Protein 5V5W (pdb70)

Structure (mmCIF, N/CA/C/O backbone):
data_5V5W
#
_entry.id   5V5W
#
_cell.length_a   139.068
_cell.length_b   139.068
_cell.length_c   139.068
_cell.angle_alpha   90.00
_cell.angle_beta   90.00
_cell.angle_gamma   90.00
#
_symmetry.space_group_name_H-M   'I 2 3'
#
loop_
_entity.id
_entity.type
_entity.pdbx_description
1 polymer 'MAM domain-containing glycosylphosphatidylinositol anchor protein 1'
2 non-polymer 'SULFATE ION'
3 water water
#
loop_
_atom_site.group_PDB
_atom_site.id
_atom_site.type_symbol
_atom_site.label_atom_id
_atom_site.label_alt_id
_atom_site.label_comp_id
_atom_site.label_asym_id
_atom_site.label_entity_id
_atom_site.label_seq_id
_atom_site.pdbx_PDB_ins_code
_atom_site.Cartn_x
_atom_site.Cartn_y
_atom_site.Cartn_z
_atom_site.occupancy
_atom_site.B_iso_or_equiv
_atom_site.auth_seq_id
_atom_site.auth_comp_id
_atom_site.auth_asym_id
_atom_site.auth_atom_id
_atom_site.pdbx_PDB_model_num
ATOM 1 N N . TYR A 1 3 ? 33.018 8.910 54.866 1.00 98.58 22 TYR A N 1
ATOM 2 C CA . TYR A 1 3 ? 33.687 8.352 53.697 1.00 93.32 22 TYR A CA 1
ATOM 3 C C . TYR A 1 3 ? 34.930 7.580 54.137 1.00 94.95 22 TYR A C 1
ATOM 4 O O . TYR A 1 3 ? 35.491 7.867 55.196 1.00 102.38 22 TYR A O 1
ATOM 21 N N . ALA A 1 4 ? 35.361 6.601 53.327 1.00 85.12 23 ALA A N 1
ATOM 22 C CA . ALA A 1 4 ? 36.527 5.792 53.670 1.00 76.31 23 ALA A CA 1
ATOM 23 C C . ALA A 1 4 ? 37.123 5.179 52.412 1.00 72.74 23 ALA A C 1
ATOM 24 O O . ALA A 1 4 ? 36.365 4.799 51.508 1.00 66.02 23 ALA A O 1
ATOM 31 N N . PRO A 1 5 ? 38.445 5.049 52.317 1.00 81.39 24 PRO A N 1
ATOM 32 C CA . PRO A 1 5 ? 39.050 4.544 51.079 1.00 79.12 24 PRO A CA 1
ATOM 33 C C . PRO A 1 5 ? 38.781 3.062 50.872 1.00 67.38 24 PRO A C 1
ATOM 34 O O . PRO A 1 5 ? 38.531 2.301 51.810 1.00 66.49 24 PRO A O 1
ATOM 45 N N . ALA A 1 6 ? 38.865 2.657 49.609 1.00 54.54 25 ALA A N 1
ATOM 46 C CA . ALA A 1 6 ? 38.495 1.304 49.227 1.00 51.34 25 ALA A CA 1
ATOM 47 C C . ALA A 1 6 ? 39.556 0.298 49.658 1.00 48.75 25 ALA A C 1
ATOM 48 O O . ALA A 1 6 ? 40.759 0.561 49.566 1.00 48.82 25 ALA A O 1
ATOM 55 N N . GLN A 1 7 ? 39.095 -0.857 50.141 1.00 52.30 26 GLN A N 1
ATOM 56 C CA . GLN A 1 7 ? 39.943 -2.007 50.423 1.00 55.44 26 GLN A CA 1
ATOM 57 C C . GLN A 1 7 ? 39.471 -3.195 49.593 1.00 53.00 26 GLN A C 1
ATOM 58 O O . GLN A 1 7 ? 38.286 -3.306 49.263 1.00 50.66 26 GLN A O 1
ATOM 72 N N . ALA A 1 8 ? 40.404 -4.096 49.275 1.00 48.94 27 ALA A N 1
ATOM 73 C CA . ALA A 1 8 ? 40.124 -5.248 48.432 1.00 50.43 27 ALA A CA 1
ATOM 74 C C . ALA A 1 8 ? 40.703 -6.506 49.060 1.00 39.32 27 ALA A C 1
ATOM 75 O O . ALA A 1 8 ? 41.759 -6.473 49.697 1.00 35.57 27 ALA A O 1
ATOM 82 N N . GLN A 1 9 ? 40.003 -7.621 48.865 1.00 43.54 28 GLN A N 1
ATOM 83 C CA . GLN A 1 9 ? 40.425 -8.908 49.411 1.00 47.96 28 GLN A CA 1
ATOM 84 C C . GLN A 1 9 ? 39.942 -10.008 48.479 1.00 47.64 28 GLN A C 1
ATOM 85 O O . GLN A 1 9 ? 38.734 -10.144 48.262 1.00 50.39 28 GLN A O 1
ATOM 99 N N . ILE A 1 10 ? 40.875 -10.790 47.938 1.00 39.59 29 ILE A N 1
ATOM 100 C CA . ILE A 1 10 ? 40.541 -11.872 47.016 1.00 36.38 29 ILE A CA 1
ATOM 101 C C . ILE A 1 10 ? 40.307 -13.148 47.810 1.00 37.12 29 ILE A C 1
ATOM 102 O O . ILE A 1 10 ? 41.147 -13.547 48.627 1.00 39.66 29 ILE A O 1
ATOM 118 N N . VAL A 1 11 ? 39.183 -13.811 47.546 1.00 34.55 30 VAL A N 1
ATOM 119 C CA . VAL A 1 11 ? 38.817 -15.036 48.246 1.00 32.81 30 VAL A CA 1
ATOM 120 C C . VAL A 1 11 ? 38.421 -16.093 47.226 1.00 34.54 30 VAL A C 1
ATOM 121 O O . VAL A 1 11 ? 37.543 -15.864 46.389 1.00 35.56 30 VAL A O 1
ATOM 134 N N . HIS A 1 12 ? 39.052 -17.255 47.316 1.00 36.34 31 HIS A N 1
ATOM 135 C CA . HIS A 1 12 ? 38.797 -18.322 46.365 1.00 36.14 31 HIS A CA 1
ATOM 136 C C . HIS A 1 12 ? 37.367 -18.837 46.476 1.00 40.16 31 HIS A C 1
ATOM 137 O O . HIS A 1 12 ? 36.746 -18.822 47.546 1.00 43.36 31 HIS A O 1
ATOM 151 N N . ALA A 1 13 ? 36.855 -19.306 45.345 1.00 36.48 32 ALA A N 1
ATOM 152 C CA . ALA A 1 13 ? 35.620 -20.073 45.299 1.00 39.00 32 ALA A CA 1
ATOM 153 C C . ALA A 1 13 ? 35.791 -21.124 44.207 1.00 37.00 32 ALA A C 1
ATOM 154 O O . ALA A 1 13 ? 36.911 -21.464 43.807 1.00 37.40 32 ALA A O 1
ATOM 161 N N . GLY A 1 14 ? 34.680 -21.654 43.711 1.00 33.81 33 GLY A N 1
ATOM 162 C CA . GLY A 1 14 ? 34.760 -22.528 42.557 1.00 34.91 33 GLY A CA 1
ATOM 163 C C . GLY A 1 14 ? 35.474 -23.837 42.849 1.00 36.14 33 GLY A C 1
ATOM 164 O O . GLY A 1 14 ? 35.427 -24.377 43.959 1.00 39.66 33 GLY A O 1
ATOM 168 N N . GLN A 1 15 ? 36.170 -24.345 41.831 1.00 35.55 34 GLN A N 1
ATOM 169 C CA . GLN A 1 15 ? 36.600 -25.737 41.804 1.00 34.41 34 GLN A CA 1
ATOM 170 C C . GLN A 1 15 ? 38.120 -25.900 41.859 1.00 32.02 34 GLN A C 1
ATOM 171 O O . GLN A 1 15 ? 38.667 -26.859 41.304 1.00 28.59 34 GLN A O 1
ATOM 185 N N . ALA A 1 16 ? 38.812 -24.998 42.548 1.00 33.43 35 ALA A N 1
ATOM 186 C CA . ALA A 1 16 ? 40.250 -25.145 42.745 1.00 34.24 35 ALA A CA 1
ATOM 187 C C . ALA A 1 16 ? 40.573 -26.365 43.607 1.00 30.60 35 ALA A C 1
ATOM 188 O O . ALA A 1 16 ? 39.816 -26.730 44.508 1.00 26.29 35 ALA A O 1
ATOM 195 N N . CYS A 1 17 ? 41.719 -26.997 43.313 1.00 35.06 36 CYS A N 1
ATOM 196 C CA . CYS A 1 17 ? 42.216 -28.151 44.064 1.00 38.87 36 CYS A CA 1
ATOM 197 C C . CYS A 1 17 ? 43.112 -27.751 45.225 1.00 35.52 36 CYS A C 1
ATOM 198 O O . CYS A 1 17 ? 43.154 -28.459 46.239 1.00 31.72 36 CYS A O 1
ATOM 205 N N . VAL A 1 18 ? 43.859 -26.657 45.076 1.00 33.06 37 VAL A N 1
ATOM 206 C CA . VAL A 1 18 ? 44.835 -26.210 46.064 1.00 32.19 37 VAL A CA 1
ATOM 207 C C . VAL A 1 18 ? 44.843 -24.688 46.078 1.00 27.83 37 VAL A C 1
ATOM 208 O O . VAL A 1 18 ? 44.836 -24.049 45.023 1.00 29.48 37 VAL A O 1
ATOM 221 N N . VAL A 1 19 ? 44.858 -24.110 47.272 1.00 25.88 38 VAL A N 1
ATOM 222 C CA . VAL A 1 19 ? 45.026 -22.673 47.456 1.00 25.98 38 VAL A CA 1
ATOM 223 C C . VAL A 1 19 ? 46.212 -22.462 48.387 1.00 26.83 38 VAL A C 1
ATOM 224 O O . VAL A 1 19 ? 46.408 -23.225 49.337 1.00 25.24 38 VAL A O 1
ATOM 237 N N . LYS A 1 20 ? 47.011 -21.439 48.105 1.00 32.61 39 LYS A N 1
ATOM 238 C CA . LYS A 1 20 ? 48.153 -21.078 48.934 1.00 36.16 39 LYS A CA 1
ATOM 239 C C . LYS A 1 20 ? 47.958 -19.651 49.411 1.00 31.17 39 LYS A C 1
ATOM 240 O O . LYS A 1 20 ? 47.681 -18.763 48.602 1.00 34.30 39 LYS A O 1
ATOM 259 N N . GLU A 1 21 ? 48.094 -19.430 50.715 1.00 28.72 40 GLU A N 1
ATOM 260 C CA . GLU A 1 21 ? 47.849 -18.114 51.284 1.00 31.59 40 GLU A CA 1
ATOM 261 C C . GLU A 1 21 ? 48.895 -17.822 52.353 1.00 35.36 40 GLU A C 1
ATOM 262 O O . GLU A 1 21 ? 49.633 -18.709 52.791 1.00 34.88 40 GLU A O 1
ATOM 274 N N . ASP A 1 22 ? 48.965 -16.555 52.762 1.00 40.12 41 ASP A N 1
ATOM 275 C CA . ASP A 1 22 ? 49.797 -16.160 53.894 1.00 47.78 41 ASP A CA 1
ATOM 276 C C . ASP A 1 22 ? 49.028 -15.138 54.727 1.00 54.31 41 ASP A C 1
ATOM 277 O O . ASP A 1 22 ? 47.819 -14.943 54.557 1.00 51.09 41 ASP A O 1
ATOM 286 N N . ASN A 1 23 ? 49.746 -14.485 55.644 1.00 64.06 42 ASN A N 1
ATOM 287 C CA . ASN A 1 23 ? 49.112 -13.555 56.569 1.00 66.08 42 ASN A CA 1
ATOM 288 C C . ASN A 1 23 ? 48.410 -12.420 55.837 1.00 60.92 42 ASN A C 1
ATOM 289 O O . ASN A 1 23 ? 47.396 -11.903 56.318 1.00 58.28 42 ASN A O 1
ATOM 300 N N . ILE A 1 24 ? 48.923 -12.029 54.676 1.00 56.82 43 ILE A N 1
ATOM 301 C CA . ILE A 1 24 ? 48.437 -10.837 53.988 1.00 59.63 43 ILE A CA 1
ATOM 302 C C . ILE A 1 24 ? 47.250 -11.154 53.092 1.00 62.16 43 ILE A C 1
ATOM 303 O O . ILE A 1 24 ? 46.256 -10.423 53.086 1.00 66.06 43 ILE A O 1
ATOM 319 N N . SER A 1 25 ? 47.320 -12.228 52.314 1.00 59.45 44 SER A N 1
ATOM 320 C CA . SER A 1 25 ? 46.278 -12.501 51.330 1.00 57.22 44 SER A CA 1
ATOM 321 C C . SER A 1 25 ? 46.498 -13.886 50.731 1.00 50.17 44 SER A C 1
ATOM 322 O O . SER A 1 25 ? 47.486 -14.568 51.022 1.00 48.06 44 SER A O 1
ATOM 330 N N . GLU A 1 26 ? 45.552 -14.293 49.888 1.00 45.75 45 GLU A N 1
ATOM 331 C CA . GLU A 1 26 ? 45.678 -15.522 49.120 1.00 42.25 45 GLU A CA 1
ATOM 332 C C . GLU A 1 26 ? 46.585 -15.279 47.923 1.00 44.59 45 GLU A C 1
ATOM 333 O O . GLU A 1 26 ? 46.495 -14.241 47.260 1.00 45.99 45 GLU A O 1
ATOM 345 N N . ARG A 1 27 ? 47.470 -16.239 47.656 1.00 48.29 46 ARG A N 1
ATOM 346 C CA . ARG A 1 27 ? 48.555 -16.073 46.693 1.00 49.49 46 ARG A CA 1
ATOM 347 C C . ARG A 1 27 ? 48.413 -16.920 45.439 1.00 40.52 46 ARG A C 1
ATOM 348 O O . ARG A 1 27 ? 48.728 -16.441 44.350 1.00 36.78 46 ARG A O 1
ATOM 369 N N . VAL A 1 28 ? 47.961 -18.168 45.552 1.00 36.85 47 VAL A N 1
ATOM 370 C CA . VAL A 1 28 ? 47.889 -19.078 44.412 1.00 32.16 47 VAL A CA 1
ATOM 371 C C . VAL A 1 28 ? 46.553 -19.808 44.420 1.00 29.58 47 VAL A C 1
ATOM 372 O O . VAL A 1 28 ? 46.099 -20.295 45.462 1.00 28.18 47 VAL A O 1
ATOM 385 N N . TYR A 1 29 ? 45.941 -19.901 43.240 1.00 26.14 48 TYR A N 1
ATOM 386 C CA . TYR A 1 29 ? 44.679 -20.601 43.014 1.00 24.19 48 TYR A CA 1
ATOM 387 C C . TYR A 1 29 ? 44.964 -21.673 41.968 1.00 22.55 48 TYR A C 1
ATOM 388 O O . TYR A 1 29 ? 45.177 -21.356 40.793 1.00 20.40 48 TYR A O 1
ATOM 406 N N . THR A 1 30 ? 44.993 -22.932 42.393 1.00 26.27 49 THR A N 1
ATOM 407 C CA . THR A 1 30 ? 45.358 -24.045 41.529 1.00 27.98 49 THR A CA 1
ATOM 408 C C . THR A 1 30 ? 44.102 -24.817 41.156 1.00 26.63 49 THR A C 1
ATOM 409 O O . THR A 1 30 ? 43.301 -25.160 42.030 1.00 25.80 49 THR A O 1
ATOM 420 N N . ILE A 1 31 ? 43.934 -25.088 39.863 1.00 24.49 50 ILE A N 1
ATOM 421 C CA . ILE A 1 31 ? 42.694 -25.654 39.346 1.00 27.10 50 ILE A CA 1
ATOM 422 C C . ILE A 1 31 ? 43.003 -26.458 38.090 1.00 25.72 50 ILE A C 1
ATOM 423 O O . ILE A 1 31 ? 43.902 -26.120 37.317 1.00 24.38 50 ILE A O 1
ATOM 439 N N . ARG A 1 32 ? 42.232 -27.520 37.884 1.00 24.54 51 ARG A N 1
ATOM 440 C CA . ARG A 1 32 ? 42.455 -28.423 36.766 1.00 24.75 51 ARG A CA 1
ATOM 441 C C . ARG A 1 32 ? 41.908 -27.823 35.484 1.00 23.62 51 ARG A C 1
ATOM 442 O O . ARG A 1 32 ? 40.770 -27.346 35.451 1.00 23.98 51 ARG A O 1
ATOM 463 N N . GLU A 1 33 ? 42.708 -27.857 34.426 1.00 24.23 52 GLU A N 1
ATOM 464 C CA . GLU A 1 33 ? 42.210 -27.446 33.121 1.00 28.52 52 GLU A CA 1
ATOM 465 C C . GLU A 1 33 ? 40.815 -28.012 32.881 1.00 30.78 52 GLU A C 1
ATOM 466 O O . GLU A 1 33 ? 40.561 -29.194 33.120 1.00 30.75 52 GLU A O 1
ATOM 478 N N . GLY A 1 34 ? 39.902 -27.152 32.440 1.00 27.28 53 GLY A N 1
ATOM 479 C CA . GLY A 1 34 ? 38.539 -27.552 32.182 1.00 28.75 53 GLY A CA 1
ATOM 480 C C . GLY A 1 34 ? 37.571 -27.369 33.335 1.00 28.33 53 GLY A C 1
ATOM 481 O O . GLY A 1 34 ? 36.360 -27.392 33.107 1.00 29.93 53 GLY A O 1
ATOM 485 N N . ASP A 1 35 ? 38.054 -27.204 34.564 1.00 27.48 54 ASP A N 1
ATOM 486 C CA . ASP A 1 35 ? 37.163 -26.937 35.688 1.00 32.05 54 ASP A CA 1
ATOM 487 C C . ASP A 1 35 ? 36.763 -25.461 35.663 1.00 29.69 54 ASP A C 1
ATOM 488 O O . ASP A 1 35 ? 37.081 -24.720 34.729 1.00 30.75 54 ASP A O 1
ATOM 497 N N . THR A 1 36 ? 36.045 -25.017 36.689 1.00 26.74 55 THR A N 1
ATOM 498 C CA . THR A 1 36 ? 35.422 -23.698 36.699 1.00 27.31 55 THR A CA 1
ATOM 499 C C . THR A 1 36 ? 36.068 -22.828 37.765 1.00 31.02 55 THR A C 1
ATOM 500 O O . THR A 1 36 ? 35.928 -23.088 38.963 1.00 30.37 55 THR A O 1
ATOM 511 N N . LEU A 1 37 ? 36.753 -21.782 37.326 1.00 37.58 56 LEU A N 1
ATOM 512 C CA . LEU A 1 37 ? 37.393 -20.854 38.242 1.00 33.23 56 LEU A CA 1
ATOM 513 C C . LEU A 1 37 ? 36.379 -19.845 38.759 1.00 33.94 56 LEU A C 1
ATOM 514 O O . LEU A 1 37 ? 35.521 -19.365 38.012 1.00 33.21 56 LEU A O 1
ATOM 530 N N . MET A 1 38 ? 36.478 -19.530 40.047 1.00 38.40 57 MET A N 1
ATOM 531 C CA . MET A 1 38 ? 35.677 -18.473 40.647 1.00 41.85 57 MET A CA 1
ATOM 532 C C . MET A 1 38 ? 36.523 -17.768 41.691 1.00 39.08 57 MET A C 1
ATOM 533 O O . MET A 1 38 ? 37.050 -18.414 42.600 1.00 40.89 57 MET A O 1
ATOM 547 N N . LEU A 1 39 ? 36.653 -16.450 41.548 1.00 32.19 58 LEU A N 1
ATOM 548 C CA . LEU A 1 39 ? 37.404 -15.612 42.476 1.00 28.91 58 LEU A CA 1
ATOM 549 C C . LEU A 1 39 ? 36.506 -14.480 42.951 1.00 34.40 58 LEU A C 1
ATOM 550 O O . LEU A 1 39 ? 35.973 -13.721 42.133 1.00 33.94 58 LEU A O 1
ATOM 566 N N . GLN A 1 40 ? 36.341 -14.366 44.262 1.00 39.83 59 GLN A N 1
ATOM 567 C CA . GLN A 1 40 ? 35.600 -13.258 44.838 1.00 44.34 59 GLN A CA 1
ATOM 568 C C . GLN A 1 40 ? 36.555 -12.118 45.148 1.00 38.41 59 GLN A C 1
ATOM 569 O O . GLN A 1 40 ? 37.725 -12.336 45.462 1.00 39.60 59 GLN A O 1
ATOM 583 N N . CYS A 1 41 ? 36.051 -10.895 45.032 1.00 33.43 60 CYS A N 1
ATOM 584 C CA . CYS A 1 41 ? 36.761 -9.708 45.499 1.00 32.03 60 CYS A CA 1
ATOM 585 C C . CYS A 1 41 ? 35.848 -8.993 46.485 1.00 34.26 60 CYS A C 1
ATOM 586 O O . CYS A 1 41 ? 34.959 -8.235 46.087 1.00 36.13 60 CYS A O 1
ATOM 593 N N . LEU A 1 42 ? 36.064 -9.250 47.770 1.00 38.89 61 LEU A N 1
ATOM 594 C CA . LEU A 1 42 ? 35.319 -8.579 48.824 1.00 45.35 61 LEU A CA 1
ATOM 595 C C . LEU A 1 42 ? 35.934 -7.207 49.072 1.00 51.75 61 LEU A C 1
ATOM 596 O O . LEU A 1 42 ? 37.160 -7.070 49.141 1.00 53.70 61 LEU A O 1
ATOM 612 N N . VAL A 1 43 ? 35.092 -6.186 49.188 1.00 58.48 62 VAL A N 1
ATOM 613 C CA . VAL A 1 43 ? 35.576 -4.815 49.267 1.00 59.82 62 VAL A CA 1
ATOM 614 C C . VAL A 1 43 ? 34.931 -4.102 50.445 1.00 64.20 62 VAL A C 1
ATOM 615 O O . VAL A 1 43 ? 33.818 -4.432 50.867 1.00 63.61 62 VAL A O 1
ATOM 628 N N . THR A 1 44 ? 35.649 -3.113 50.975 1.00 66.66 63 THR A N 1
ATOM 629 C CA . THR A 1 44 ? 35.192 -2.292 52.086 1.00 66.50 63 THR A CA 1
ATOM 630 C C . THR A 1 44 ? 35.378 -0.824 51.722 1.00 67.40 63 THR A C 1
ATOM 631 O O . THR A 1 44 ? 35.915 -0.483 50.664 1.00 64.24 63 THR A O 1
ATOM 642 N N . GLY A 1 45 ? 34.947 0.049 52.621 1.00 75.55 64 GLY A N 1
ATOM 643 C CA . GLY A 1 45 ? 35.022 1.472 52.386 1.00 76.74 64 GLY A CA 1
ATOM 644 C C . GLY A 1 45 ? 33.688 2.047 51.941 1.00 74.42 64 GLY A C 1
ATOM 645 O O . GLY A 1 45 ? 32.787 1.342 51.476 1.00 74.52 64 GLY A O 1
ATOM 649 N N . HIS A 1 46 ? 33.567 3.364 52.090 1.00 72.34 65 HIS A N 1
ATOM 650 C CA . HIS A 1 46 ? 32.328 4.053 51.791 1.00 76.73 65 HIS A CA 1
ATOM 651 C C . HIS A 1 46 ? 32.632 5.285 50.948 1.00 75.45 65 HIS A C 1
ATOM 652 O O . HIS A 1 46 ? 33.556 6.048 51.27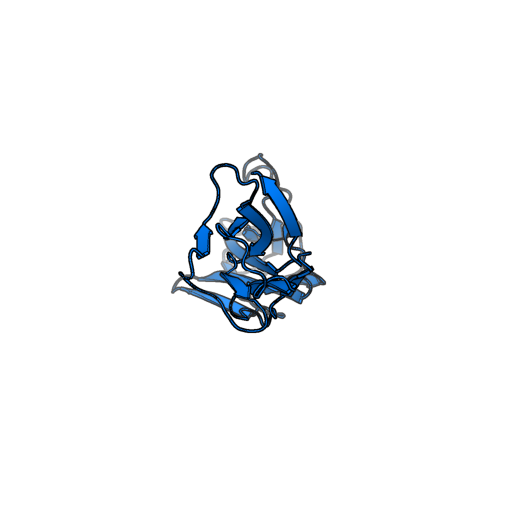9 1.00 71.68 65 HIS A O 1
ATOM 666 N N . PRO A 1 47 ? 31.907 5.506 49.835 1.00 69.36 66 PRO A N 1
ATOM 667 C CA . PRO A 1 47 ? 30.822 4.654 49.312 1.00 76.45 66 PRO A CA 1
ATOM 668 C C . PRO A 1 47 ? 31.289 3.259 48.891 1.00 93.63 66 PRO A C 1
ATOM 669 O O . PRO A 1 47 ? 32.488 2.996 48.901 1.00 100.14 66 PRO A O 1
ATOM 680 N N . ARG A 1 48 ? 30.344 2.384 48.551 1.00 115.67 67 ARG A N 1
ATOM 681 C CA . ARG A 1 48 ? 30.670 1.012 48.177 1.00 119.89 67 ARG A CA 1
ATOM 682 C C . ARG A 1 48 ? 31.587 1.018 46.956 1.00 112.39 67 ARG A C 1
ATOM 683 O O . ARG A 1 48 ? 31.203 1.560 45.909 1.00 120.35 67 ARG A O 1
ATOM 704 N N . PRO A 1 49 ? 32.790 0.448 47.037 1.00 86.48 68 PRO A N 1
ATOM 705 C CA . PRO A 1 49 ? 33.717 0.544 45.903 1.00 71.11 68 PRO A CA 1
ATOM 706 C C . PRO A 1 49 ? 33.252 -0.247 44.690 1.00 60.66 68 PRO A C 1
ATOM 707 O O . PRO A 1 49 ? 32.702 -1.345 44.810 1.00 51.87 68 PRO A O 1
ATOM 718 N N . GLN A 1 50 ? 33.486 0.333 43.514 1.00 63.56 69 GLN A N 1
ATOM 719 C CA . GLN A 1 50 ? 33.394 -0.404 42.262 1.00 60.83 69 GLN A CA 1
ATOM 720 C C . GLN A 1 50 ? 34.531 -1.423 42.184 1.00 54.15 69 GLN A C 1
ATOM 721 O O . GLN A 1 50 ? 35.617 -1.214 42.731 1.00 52.46 69 GLN A O 1
ATOM 735 N N . VAL A 1 51 ? 34.273 -2.543 41.512 1.00 49.18 70 VAL A N 1
ATOM 736 C CA . VAL A 1 51 ? 35.207 -3.664 41.468 1.00 45.36 70 VAL A CA 1
ATOM 737 C C . VAL A 1 51 ? 35.577 -3.956 40.023 1.00 50.00 70 VAL A C 1
ATOM 738 O O . VAL A 1 51 ? 34.695 -4.091 39.166 1.00 50.95 70 VAL A O 1
ATOM 751 N N . ARG A 1 52 ? 36.879 -4.094 39.766 1.00 51.27 71 ARG A N 1
ATOM 752 C CA . ARG A 1 52 ? 37.393 -4.373 38.434 1.00 51.06 71 ARG A CA 1
ATOM 753 C C . ARG A 1 52 ? 38.377 -5.533 38.496 1.00 47.72 71 ARG A C 1
ATOM 754 O O . ARG A 1 52 ? 39.076 -5.722 39.495 1.00 44.10 71 ARG A O 1
ATOM 775 N N . TRP A 1 53 ? 38.416 -6.309 37.412 1.00 48.22 72 TRP A N 1
ATOM 776 C CA . TRP A 1 53 ? 39.346 -7.415 37.235 1.00 46.97 72 TRP A CA 1
ATOM 777 C C . TRP A 1 53 ? 40.167 -7.189 35.971 1.00 53.15 72 TRP A C 1
ATOM 778 O O . TRP A 1 53 ? 39.810 -6.378 35.115 1.00 58.73 72 TRP A O 1
ATOM 799 N N . THR A 1 54 ? 41.270 -7.927 35.844 1.00 51.49 73 THR A N 1
ATOM 800 C CA . THR A 1 54 ? 42.063 -7.838 34.626 1.00 53.73 73 THR A CA 1
ATOM 801 C C . THR A 1 54 ? 43.135 -8.918 34.625 1.00 52.30 73 THR A C 1
ATOM 802 O O . THR A 1 54 ? 43.709 -9.234 35.670 1.00 45.78 73 THR A O 1
ATOM 813 N N . LYS A 1 55 ? 43.397 -9.469 33.441 1.00 58.83 74 LYS A N 1
ATOM 814 C CA . LYS A 1 55 ? 44.490 -10.405 33.212 1.00 61.05 74 LYS A CA 1
ATOM 815 C C . LYS A 1 55 ? 45.620 -9.663 32.513 1.00 66.21 74 LYS A C 1
ATOM 816 O O . LYS A 1 55 ? 45.396 -9.006 31.491 1.00 64.31 74 LYS A O 1
ATOM 835 N N . THR A 1 56 ? 46.831 -9.774 33.062 1.00 110.46 75 THR A N 1
ATOM 836 C CA . THR A 1 56 ? 47.974 -8.985 32.597 1.00 114.92 75 THR A CA 1
ATOM 837 C C . THR A 1 56 ? 48.577 -9.630 31.347 1.00 123.23 75 THR A C 1
ATOM 838 O O . THR A 1 56 ? 49.691 -10.159 31.340 1.00 132.85 75 THR A O 1
ATOM 849 N N . ALA A 1 57 ? 47.811 -9.565 30.263 1.00 118.75 76 ALA A N 1
ATOM 850 C CA . ALA A 1 57 ? 48.227 -10.106 28.976 1.00 120.41 76 ALA A CA 1
ATOM 851 C C . ALA A 1 57 ? 48.676 -8.956 28.084 1.00 115.10 76 ALA A C 1
ATOM 852 O O . ALA A 1 57 ? 47.887 -8.054 27.780 1.00 108.93 76 ALA A O 1
ATOM 859 N N . GLY A 1 58 ? 49.937 -8.992 27.672 1.00 118.84 77 GLY A N 1
ATOM 860 C CA . GLY A 1 58 ? 50.532 -7.940 26.872 1.00 117.29 77 GLY A CA 1
ATOM 861 C C . GLY A 1 58 ? 51.815 -7.426 27.493 1.00 117.85 77 GLY A C 1
ATOM 862 O O . GLY A 1 58 ? 52.183 -7.765 28.616 1.00 124.90 77 GLY A O 1
ATOM 866 N N . SER A 1 59 ? 52.494 -6.577 26.723 1.00 108.21 78 SER A N 1
ATOM 867 C CA . SER A 1 59 ? 53.776 -6.022 27.143 1.00 102.36 78 SER A CA 1
ATOM 868 C C . SER A 1 59 ? 53.642 -4.678 27.850 1.00 91.30 78 SER A C 1
ATOM 869 O O . SER A 1 59 ? 54.448 -4.375 28.739 1.00 89.54 78 SER A O 1
ATOM 877 N N . ALA A 1 60 ? 52.653 -3.867 27.477 1.00 82.77 79 ALA A N 1
ATOM 878 C CA . ALA A 1 60 ? 52.473 -2.563 28.102 1.00 75.92 79 ALA A CA 1
ATOM 879 C C . ALA A 1 60 ? 52.313 -2.705 29.614 1.00 80.00 79 ALA A C 1
ATOM 880 O O . ALA A 1 60 ? 51.855 -3.732 30.124 1.00 77.64 79 ALA A O 1
ATOM 887 N N . SER A 1 61 ? 52.691 -1.650 30.333 1.00 87.41 80 SER A N 1
ATOM 888 C CA . SER A 1 61 ? 52.729 -1.681 31.786 1.00 91.11 80 SER A CA 1
ATOM 889 C C . SER A 1 61 ? 51.329 -1.490 32.373 1.00 92.53 80 SER A C 1
ATOM 890 O O . SER A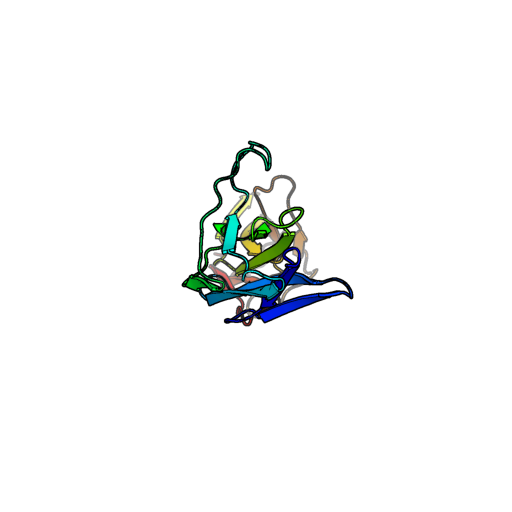 1 61 ? 50.337 -1.320 31.658 1.00 91.51 80 SER A O 1
ATOM 898 N N . ASP A 1 62 ? 51.254 -1.513 33.708 1.00 96.24 81 ASP A N 1
ATOM 899 C CA . ASP A 1 62 ? 49.966 -1.437 34.392 1.00 96.95 81 ASP A CA 1
ATOM 900 C C . ASP A 1 62 ? 49.182 -0.188 34.003 1.00 92.31 81 ASP A C 1
ATOM 901 O O . ASP A 1 62 ? 47.946 -0.202 34.022 1.00 90.63 81 ASP A O 1
ATOM 910 N N . LYS A 1 63 ? 49.871 0.898 33.652 1.00 88.72 82 LYS A N 1
ATOM 911 C CA . LYS A 1 63 ? 49.195 2.130 33.258 1.00 84.34 82 LYS A CA 1
ATOM 912 C C . LYS A 1 63 ? 48.403 1.993 31.964 1.00 81.37 82 LYS A C 1
ATOM 913 O O . LYS A 1 63 ? 47.764 2.970 31.560 1.00 86.55 82 LYS A O 1
ATOM 932 N N . PHE A 1 64 ? 48.430 0.831 31.299 1.00 71.94 83 PHE A N 1
ATOM 933 C CA . PHE A 1 64 ? 47.766 0.683 30.010 1.00 64.07 83 PHE A CA 1
ATOM 934 C C . PHE A 1 64 ? 47.012 -0.636 29.865 1.00 61.99 83 PHE A C 1
ATOM 935 O O . PHE A 1 64 ? 46.574 -0.956 28.754 1.00 61.49 83 PHE A O 1
ATOM 952 N N . GLN A 1 65 ? 46.831 -1.402 30.939 1.00 61.94 84 GLN A N 1
ATOM 953 C CA . GLN A 1 65 ? 46.141 -2.681 30.866 1.00 64.94 84 GLN A CA 1
ATOM 954 C C . GLN A 1 65 ? 44.641 -2.493 31.038 1.00 64.46 84 GLN A C 1
ATOM 955 O O . GLN A 1 65 ? 44.191 -1.752 31.914 1.00 61.68 84 GLN A O 1
ATOM 969 N N . GLU A 1 66 ? 43.872 -3.199 30.213 1.00 70.97 85 GLU A N 1
ATOM 970 C CA . GLU A 1 66 ? 42.435 -2.967 30.092 1.00 74.79 85 GLU A CA 1
ATOM 971 C C . GLU A 1 66 ? 41.689 -3.659 31.224 1.00 80.48 85 GLU A C 1
ATOM 972 O O . GLU A 1 66 ? 41.431 -4.863 31.172 1.00 88.30 85 GLU A O 1
ATOM 984 N N . THR A 1 67 ? 41.313 -2.886 32.241 1.00 74.91 86 THR A N 1
ATOM 985 C CA . THR A 1 67 ? 40.437 -3.384 33.288 1.00 66.60 86 THR A CA 1
ATOM 986 C C . THR A 1 67 ? 38.990 -3.380 32.814 1.00 57.09 86 THR A C 1
ATOM 987 O O . THR A 1 67 ? 38.656 -2.875 31.740 1.00 57.48 86 THR A O 1
ATOM 998 N N . SER A 1 68 ? 38.121 -3.935 33.650 1.00 56.67 87 SER A N 1
ATOM 999 C CA . SER A 1 68 ? 36.706 -4.030 33.334 1.00 58.36 87 SER A CA 1
ATOM 1000 C C . SER A 1 68 ? 35.920 -4.055 34.636 1.00 65.19 87 SER A C 1
ATOM 1001 O O . SER A 1 68 ? 36.315 -4.739 35.584 1.00 63.34 87 SER A O 1
ATOM 1009 N N . VAL A 1 69 ? 34.823 -3.295 34.683 1.00 72.11 88 VAL A N 1
ATOM 1010 C CA . VAL A 1 69 ? 33.890 -3.399 35.801 1.00 72.47 88 VAL A CA 1
ATOM 1011 C C . VAL A 1 69 ? 33.205 -4.758 35.739 1.00 69.83 88 VAL A C 1
ATOM 1012 O O . VAL A 1 69 ? 32.674 -5.156 34.692 1.00 62.56 88 VAL A O 1
ATOM 1025 N N . PHE A 1 70 ? 33.210 -5.480 36.865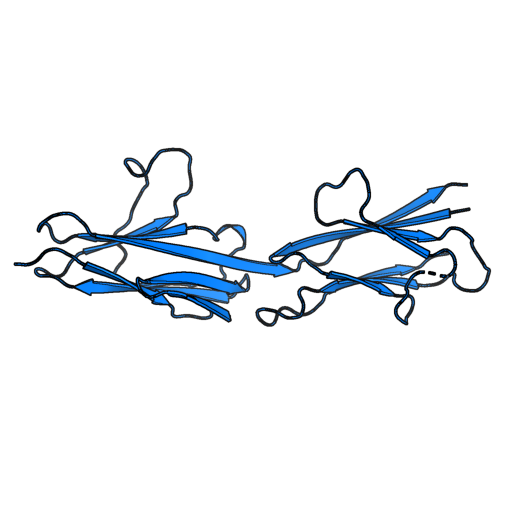 1.00 79.65 89 PHE A N 1
ATOM 1026 C CA . PHE A 1 70 ? 32.956 -6.913 36.838 1.00 92.45 89 PHE A CA 1
ATOM 1027 C C . PHE A 1 70 ? 31.966 -7.425 37.874 1.00 115.00 89 PHE A C 1
ATOM 1028 O O . PHE A 1 70 ? 31.613 -8.608 37.816 1.00 115.66 89 PHE A O 1
ATOM 1045 N N . ASN A 1 71 ? 31.508 -6.599 38.811 1.00 136.83 90 ASN A N 1
ATOM 1046 C CA . ASN A 1 71 ? 30.512 -7.030 39.791 1.00 143.32 90 ASN A CA 1
ATOM 1047 C C . ASN A 1 71 ? 31.054 -8.184 40.643 1.00 132.87 90 ASN A C 1
ATOM 1048 O O . ASN A 1 71 ? 30.499 -9.286 40.685 1.00 138.88 90 ASN A O 1
ATOM 1059 N N . GLU A 1 72 ? 32.182 -7.911 41.305 1.00 111.19 91 GLU A N 1
ATOM 1060 C CA . GLU A 1 72 ? 32.745 -8.781 42.335 1.00 100.58 91 GLU A CA 1
ATOM 1061 C C . GLU A 1 72 ? 33.303 -10.096 41.796 1.00 94.39 91 GLU A C 1
ATOM 1062 O O . GLU A 1 72 ? 34.524 -10.280 41.763 1.00 100.29 91 GLU A O 1
ATOM 1074 N N . THR A 1 73 ? 32.439 -11.026 41.392 1.00 79.00 92 THR A N 1
ATOM 1075 C CA . THR A 1 73 ? 32.847 -12.418 41.236 1.00 66.90 92 THR A CA 1
ATOM 1076 C C . THR A 1 73 ? 33.272 -12.701 39.799 1.00 70.48 92 THR A C 1
ATOM 1077 O O . THR A 1 73 ? 32.472 -12.576 38.867 1.00 67.93 92 THR A O 1
ATOM 1088 N N . LEU A 1 74 ? 34.531 -13.096 39.635 1.00 43.06 93 LEU A N 1
ATOM 1089 C CA . LEU A 1 74 ? 35.071 -13.514 38.352 1.00 44.13 93 LEU A CA 1
ATOM 1090 C C . LEU A 1 74 ? 34.819 -15.000 38.156 1.00 38.98 93 LEU A C 1
ATOM 1091 O O . LEU A 1 74 ? 35.147 -15.806 39.029 1.00 38.40 93 LEU A O 1
ATOM 1107 N N . ARG A 1 75 ? 34.274 -15.364 37.001 1.00 35.46 94 ARG A N 1
ATOM 1108 C CA . ARG A 1 75 ? 33.952 -16.751 36.704 1.00 35.29 94 ARG A CA 1
ATOM 1109 C C . ARG A 1 75 ? 34.500 -17.116 35.337 1.00 33.76 94 ARG A C 1
ATOM 1110 O O . ARG A 1 75 ? 34.262 -16.401 34.361 1.00 38.10 94 ARG A O 1
ATOM 1131 N N . ILE A 1 76 ? 35.225 -18.227 35.268 1.00 30.16 95 ILE A N 1
ATOM 1132 C CA . ILE A 1 76 ? 35.731 -18.758 34.012 1.00 33.51 95 ILE A CA 1
ATOM 1133 C C . ILE A 1 76 ? 35.411 -20.246 34.000 1.00 38.72 95 ILE A C 1
ATOM 1134 O O . ILE A 1 76 ? 36.091 -21.042 34.656 1.00 39.79 95 ILE A O 1
ATOM 1150 N N . GLU A 1 77 ? 34.371 -20.623 33.269 1.00 46.00 96 GLU A N 1
ATOM 1151 C CA . GLU A 1 77 ? 34.082 -22.031 33.065 1.00 51.17 96 GLU A CA 1
ATOM 1152 C C . GLU A 1 77 ? 35.068 -22.621 32.066 1.00 50.16 96 GLU A C 1
ATOM 1153 O O . GLU A 1 77 ? 35.605 -21.923 31.203 1.00 55.16 96 GLU A O 1
ATOM 1165 N N . ARG A 1 78 ? 35.304 -23.925 32.192 1.00 44.73 97 ARG A N 1
ATOM 1166 C CA . ARG A 1 78 ? 36.180 -24.656 31.280 1.00 43.01 97 ARG A CA 1
ATOM 1167 C C . ARG A 1 78 ? 37.505 -23.923 31.083 1.00 41.75 97 ARG A C 1
ATOM 1168 O O . ARG A 1 78 ? 37.939 -23.649 29.961 1.00 41.02 97 ARG A O 1
ATOM 1189 N N . ILE A 1 79 ? 38.159 -23.613 32.202 1.00 39.56 98 ILE A N 1
ATOM 1190 C CA . ILE A 1 79 ? 39.357 -22.786 32.161 1.00 35.82 98 ILE A CA 1
ATOM 1191 C C . ILE A 1 79 ? 40.464 -23.516 31.418 1.00 31.00 98 ILE A C 1
ATOM 1192 O O . ILE A 1 79 ? 40.671 -24.724 31.596 1.00 31.54 98 ILE A O 1
ATOM 1208 N N . ALA A 1 80 ? 41.202 -22.774 30.605 1.00 31.99 99 ALA A N 1
ATOM 1209 C CA . ALA A 1 80 ? 42.221 -23.324 29.726 1.00 29.27 99 ALA A CA 1
ATOM 1210 C C . ALA A 1 80 ? 43.611 -23.105 30.306 1.00 29.00 99 ALA A C 1
ATOM 1211 O O . ALA A 1 80 ? 43.844 -22.183 31.091 1.00 29.84 99 ALA A O 1
ATOM 1218 N N . ARG A 1 81 ? 44.546 -23.968 29.895 1.00 28.17 100 ARG A N 1
ATOM 1219 C CA . ARG A 1 81 ? 45.933 -23.823 30.334 1.00 31.32 100 ARG A CA 1
ATOM 1220 C C . ARG A 1 81 ? 46.494 -22.447 29.998 1.00 32.73 100 ARG A C 1
ATOM 1221 O O . ARG A 1 81 ? 47.398 -21.964 30.686 1.00 32.24 100 ARG A O 1
ATOM 1242 N N . THR A 1 82 ? 45.985 -21.803 28.948 1.00 35.53 101 THR A N 1
ATOM 1243 C CA . THR A 1 82 ? 46.475 -20.484 28.575 1.00 38.58 101 THR A CA 1
ATOM 1244 C C . THR A 1 82 ? 45.883 -19.367 29.423 1.00 39.68 101 THR A C 1
ATOM 1245 O O . THR A 1 82 ? 46.342 -18.225 29.317 1.00 41.51 101 THR A O 1
ATOM 1256 N N . GLN A 1 83 ? 44.885 -19.661 30.252 1.00 38.52 102 GLN A N 1
ATOM 1257 C CA . GLN A 1 83 ? 44.245 -18.654 31.085 1.00 34.92 102 GLN A CA 1
ATOM 1258 C C . GLN A 1 83 ? 44.857 -18.571 32.476 1.00 31.53 102 GLN A C 1
ATOM 1259 O O . GLN A 1 83 ? 44.335 -17.840 33.326 1.00 26.02 102 GLN A O 1
ATOM 1273 N N . GLY A 1 84 ? 45.951 -19.295 32.721 1.00 32.17 103 GLY A N 1
ATOM 1274 C CA . GLY A 1 84 ? 46.681 -19.158 33.962 1.00 32.83 103 GLY A CA 1
ATOM 1275 C C . GLY A 1 84 ? 47.489 -17.878 33.989 1.00 35.31 103 GLY A C 1
ATOM 1276 O O . GLY A 1 84 ? 47.630 -17.172 32.990 1.00 40.66 103 GLY A O 1
ATOM 1280 N N . GLY A 1 85 ? 48.020 -17.570 35.168 1.00 30.16 104 GLY A N 1
ATOM 1281 C CA . GLY A 1 85 ? 48.778 -16.347 35.361 1.00 29.41 104 GLY A CA 1
ATOM 1282 C C . GLY A 1 85 ? 48.161 -15.431 36.396 1.00 33.10 104 GLY A C 1
ATOM 1283 O O . GLY A 1 85 ? 47.305 -15.856 37.176 1.00 35.54 104 GLY A O 1
ATOM 1287 N N . ARG A 1 86 ? 48.572 -14.166 36.405 1.00 36.09 105 ARG A N 1
ATOM 1288 C CA . ARG A 1 86 ? 48.221 -13.245 37.478 1.00 34.43 105 ARG A CA 1
ATOM 1289 C C . ARG A 1 86 ? 46.953 -12.475 37.126 1.00 32.19 105 ARG A C 1
ATOM 1290 O O . ARG A 1 86 ? 46.871 -11.857 36.061 1.00 32.35 105 ARG A O 1
ATOM 1311 N N . TYR A 1 87 ? 45.966 -12.530 38.019 1.00 33.09 106 TYR A N 1
ATOM 1312 C CA . TYR A 1 87 ? 44.711 -11.800 37.890 1.00 35.86 106 TYR A CA 1
ATOM 1313 C C . TYR A 1 87 ? 44.666 -10.721 38.964 1.00 39.15 106 TYR A C 1
ATOM 1314 O O . TYR A 1 87 ? 44.959 -10.992 40.132 1.00 39.00 106 TYR A O 1
ATOM 1332 N N . TYR A 1 88 ? 44.303 -9.507 38.567 1.00 41.50 107 TYR A N 1
ATOM 1333 C CA . TYR A 1 88 ? 44.312 -8.348 39.448 1.00 41.67 107 TYR A CA 1
ATOM 1334 C C . TYR A 1 88 ? 42.884 -7.926 39.760 1.00 42.82 107 TYR A C 1
ATOM 1335 O O . TYR A 1 88 ? 42.069 -7.778 38.846 1.00 39.49 107 TYR A O 1
ATOM 1353 N N . CYS A 1 89 ? 42.584 -7.737 41.042 1.00 49.74 108 CYS A N 1
ATOM 1354 C CA . CYS A 1 89 ? 41.351 -7.090 41.463 1.00 52.82 108 CYS A CA 1
ATOM 1355 C C . CYS A 1 89 ? 41.654 -5.634 41.781 1.00 49.64 108 CYS A C 1
ATOM 1356 O O . CYS A 1 89 ? 42.679 -5.327 42.395 1.00 53.58 108 CYS A O 1
ATOM 1363 N N . LYS A 1 90 ? 40.764 -4.739 41.358 1.00 42.84 109 LYS A N 1
ATOM 1364 C CA . LYS A 1 90 ? 40.883 -3.314 41.643 1.00 45.11 109 LYS A CA 1
ATOM 1365 C C . LYS A 1 90 ? 39.577 -2.822 42.240 1.00 46.63 109 LYS A C 1
ATOM 1366 O O . LYS A 1 90 ? 38.509 -3.020 41.649 1.00 47.20 109 LYS A O 1
ATOM 1385 N N . ALA A 1 91 ? 39.665 -2.183 43.404 1.00 45.69 110 ALA A N 1
ATOM 1386 C CA . ALA A 1 91 ? 38.514 -1.597 44.076 1.00 41.35 110 ALA A CA 1
ATOM 1387 C C . ALA A 1 91 ? 38.725 -0.094 44.199 1.00 44.05 110 ALA A C 1
ATOM 1388 O O . ALA A 1 91 ? 39.775 0.356 44.676 1.00 42.71 110 ALA A O 1
ATOM 1395 N N . GLU A 1 92 ? 37.735 0.676 43.764 1.00 50.73 111 GLU A N 1
ATOM 1396 C CA . GLU A 1 92 ? 37.841 2.126 43.784 1.00 58.26 111 GLU A CA 1
ATOM 1397 C C . GLU A 1 92 ? 36.476 2.722 44.084 1.00 66.40 111 GLU A C 1
ATOM 1398 O O . GLU A 1 92 ? 35.459 2.261 43.559 1.00 63.15 111 GLU A O 1
ATOM 1410 N N . ASN A 1 93 ? 36.467 3.741 44.949 1.00 75.05 112 ASN A N 1
ATOM 1411 C CA . ASN A 1 93 ? 35.249 4.453 45.314 1.00 76.60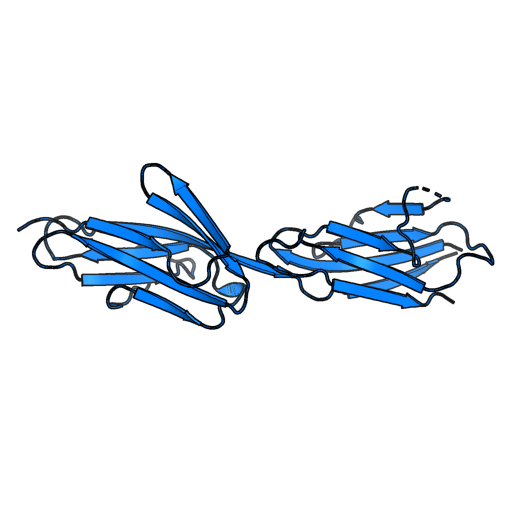 112 ASN A CA 1
ATOM 1412 C C . ASN A 1 93 ? 35.423 5.962 45.215 1.00 79.03 112 ASN A C 1
ATOM 1413 O O . ASN A 1 93 ? 34.559 6.705 45.692 1.00 83.44 112 ASN A O 1
ATOM 1424 N N . GLY A 1 94 ? 36.515 6.433 44.615 1.00 76.90 113 GLY A N 1
ATOM 1425 C CA . GLY A 1 94 ? 36.803 7.848 44.551 1.00 74.88 113 GLY A CA 1
ATOM 1426 C C . GLY A 1 94 ? 37.461 8.424 45.785 1.00 73.76 113 GLY A C 1
ATOM 1427 O O . GLY A 1 94 ? 37.872 9.590 45.756 1.00 74.44 113 GLY A O 1
ATOM 1431 N N . VAL A 1 95 ? 37.583 7.653 46.863 1.00 71.81 114 VAL A N 1
ATOM 1432 C CA . VAL A 1 95 ? 38.134 8.136 48.125 1.00 74.34 114 VAL A CA 1
ATOM 1433 C C . VAL A 1 95 ? 39.537 7.564 48.277 1.00 73.82 114 VAL A C 1
ATOM 1434 O O . VAL A 1 95 ? 39.726 6.340 48.258 1.00 73.84 114 VAL A O 1
ATOM 1447 N N . GLY A 1 96 ? 40.518 8.449 48.438 1.00 73.13 115 GLY A N 1
ATOM 1448 C CA . GLY A 1 96 ? 41.892 8.002 48.586 1.00 71.86 115 GLY A CA 1
ATOM 1449 C C . GLY A 1 96 ? 42.419 7.420 47.290 1.00 69.75 115 GLY A C 1
ATOM 1450 O O . GLY A 1 96 ? 42.088 7.874 46.188 1.00 63.90 115 GLY A O 1
ATOM 1454 N N . VAL A 1 97 ? 43.246 6.389 47.423 1.00 75.99 116 VAL A N 1
ATOM 1455 C CA . VAL A 1 97 ? 43.863 5.728 46.277 1.00 77.32 116 VAL A CA 1
ATOM 1456 C C . VAL A 1 97 ? 43.136 4.408 46.032 1.00 67.82 116 VAL A C 1
ATOM 1457 O O . VAL A 1 97 ? 42.681 3.770 46.994 1.00 69.47 116 VAL A O 1
ATOM 1470 N N . PRO A 1 98 ? 42.992 3.959 44.784 1.00 52.42 117 PRO A N 1
ATOM 1471 C CA . PRO A 1 98 ? 42.365 2.656 44.552 1.00 47.84 117 PRO A CA 1
ATOM 1472 C C . PRO A 1 98 ? 43.173 1.534 45.185 1.00 51.08 117 PRO A C 1
ATOM 1473 O O . PRO A 1 98 ? 44.401 1.596 45.283 1.00 57.93 117 PRO A O 1
ATOM 1484 N N . ALA A 1 99 ? 42.461 0.498 45.618 1.00 47.65 118 ALA A N 1
ATOM 1485 C CA . ALA A 1 99 ? 43.071 -0.703 46.171 1.00 47.19 118 ALA A CA 1
ATOM 1486 C C . ALA A 1 99 ? 43.214 -1.744 45.072 1.00 45.71 118 ALA A C 1
ATOM 1487 O O . ALA A 1 99 ? 42.287 -1.963 44.289 1.00 40.39 118 ALA A O 1
ATOM 1494 N N . ILE A 1 100 ? 44.380 -2.384 45.015 1.00 44.50 119 ILE A N 1
ATOM 1495 C CA . ILE A 1 100 ? 44.672 -3.397 44.006 1.00 39.79 119 ILE A CA 1
ATOM 1496 C C . ILE A 1 100 ? 45.258 -4.621 44.696 1.00 37.19 119 ILE A C 1
ATOM 1497 O O . ILE A 1 100 ? 46.226 -4.507 45.456 1.00 38.91 119 ILE A O 1
ATOM 1513 N N . LYS A 1 101 ? 44.675 -5.786 44.431 1.00 37.50 120 LYS A N 1
ATOM 1514 C CA . LYS A 1 101 ? 45.212 -7.066 44.877 1.00 41.58 120 LYS A CA 1
ATOM 1515 C C . LYS A 1 101 ? 45.365 -7.980 43.671 1.00 40.74 120 LYS A C 1
ATOM 1516 O O . LYS A 1 101 ? 44.826 -7.715 42.594 1.00 47.81 120 LYS A O 1
ATOM 1535 N N . SER A 1 102 ? 46.107 -9.068 43.851 1.00 31.76 121 SER A N 1
ATOM 1536 C CA . SER A 1 102 ? 46.328 -9.998 42.754 1.00 30.10 121 SER A CA 1
ATOM 1537 C C . SER A 1 102 ? 46.505 -11.409 43.295 1.00 29.25 121 SER A C 1
ATOM 1538 O O . SER A 1 102 ? 46.898 -11.613 44.445 1.00 30.36 121 SER A O 1
ATOM 1546 N N . ILE A 1 103 ? 46.215 -12.385 42.437 1.00 27.52 122 ILE A N 1
ATOM 1547 C CA . ILE A 1 103 ? 46.400 -13.795 42.754 1.00 28.81 122 ILE A CA 1
ATOM 1548 C C . ILE A 1 103 ? 46.897 -14.513 41.505 1.00 28.10 122 ILE A C 1
ATOM 1549 O O . ILE A 1 103 ? 46.538 -14.162 40.378 1.00 27.28 122 ILE A O 1
ATOM 1565 N N . ARG A 1 104 ? 47.733 -15.524 41.707 1.00 29.23 123 ARG A N 1
ATOM 1566 C CA . ARG A 1 104 ? 48.273 -16.315 40.610 1.00 31.02 123 ARG A CA 1
ATOM 1567 C C . ARG A 1 104 ? 47.440 -17.576 40.419 1.00 30.10 123 ARG A C 1
ATOM 1568 O O . ARG A 1 104 ? 47.169 -18.302 41.380 1.00 27.54 123 ARG A O 1
ATOM 1589 N N . VAL A 1 105 ? 47.045 -17.831 39.175 1.00 29.22 124 VAL A N 1
ATOM 1590 C CA . VAL A 1 105 ? 46.226 -18.979 38.814 1.00 27.11 124 VAL A CA 1
ATOM 1591 C C . VAL A 1 105 ? 47.122 -19.993 38.120 1.00 29.39 124 VAL A C 1
ATOM 1592 O O . VAL A 1 105 ? 47.766 -19.679 37.110 1.00 32.14 124 VAL A O 1
ATOM 1605 N N . ASP A 1 106 ? 47.140 -21.205 38.666 1.00 28.24 125 ASP A N 1
ATOM 1606 C CA . ASP A 1 106 ? 47.931 -22.295 38.119 1.00 27.84 125 ASP A CA 1
ATOM 1607 C C . ASP A 1 106 ? 47.004 -23.374 37.569 1.00 25.70 125 ASP A C 1
ATOM 1608 O O . ASP A 1 106 ? 46.380 -24.119 38.324 1.00 24.27 125 ASP A O 1
ATOM 1617 N N . VAL A 1 107 ? 46.924 -23.445 36.246 1.00 24.57 126 VAL A N 1
ATOM 1618 C CA . VAL A 1 107 ? 46.085 -24.424 35.561 1.00 19.10 126 VAL A CA 1
ATOM 1619 C C . VAL A 1 107 ? 46.917 -25.671 35.298 1.00 21.43 126 VAL A C 1
ATOM 1620 O O . VAL A 1 107 ? 47.970 -25.603 34.656 1.00 23.28 126 VAL A O 1
ATOM 1633 N N . GLN A 1 108 ? 46.446 -26.812 35.790 1.00 26.22 127 GLN A N 1
ATOM 1634 C CA . GLN A 1 108 ? 47.205 -28.051 35.746 1.00 25.29 127 GLN A CA 1
ATOM 1635 C C . GLN A 1 108 ? 46.528 -29.046 34.818 1.00 24.30 127 GLN A C 1
ATOM 1636 O O . GLN A 1 108 ? 45.299 -29.083 34.713 1.00 26.81 127 GLN A O 1
ATOM 1650 N N . TYR A 1 109 ? 47.348 -29.857 34.151 1.00 24.01 128 TYR A N 1
ATOM 1651 C CA . TYR A 1 109 ? 46.892 -30.728 33.073 1.00 23.58 128 TYR A CA 1
ATOM 1652 C C . TYR A 1 109 ? 47.984 -31.737 32.752 1.00 27.87 128 TYR A C 1
ATOM 1653 O O . TYR A 1 109 ? 49.159 -31.537 33.078 1.00 26.55 128 TYR A O 1
ATOM 1671 N N . LEU A 1 110 ? 47.582 -32.812 32.074 1.00 30.52 129 LEU A N 1
ATOM 1672 C CA . LEU A 1 110 ? 48.520 -33.837 31.621 1.00 30.43 129 LEU A CA 1
ATOM 1673 C C . LEU A 1 110 ? 48.016 -34.360 30.281 1.00 26.80 129 LEU A C 1
ATOM 1674 O O . LEU A 1 110 ? 47.047 -35.121 30.238 1.00 27.68 129 LEU A O 1
ATOM 1690 N N . ASP A 1 111 ? 48.674 -33.953 29.201 1.00 24.04 130 ASP A N 1
ATOM 1691 C CA . ASP A 1 111 ? 48.296 -34.419 27.878 1.00 23.16 130 ASP A CA 1
ATOM 1692 C C . ASP A 1 111 ? 48.713 -35.869 27.673 1.00 25.06 130 ASP A C 1
ATOM 1693 O O . ASP A 1 111 ? 49.590 -36.397 28.360 1.00 22.90 130 ASP A O 1
ATOM 1702 N N . GLU A 1 112 ? 48.043 -36.523 26.727 1.00 29.76 131 GLU A N 1
ATOM 1703 C CA . GLU A 1 112 ? 48.491 -37.827 26.263 1.00 31.33 131 GLU A CA 1
ATOM 1704 C C . GLU A 1 112 ? 49.881 -37.672 25.647 1.00 29.01 131 GLU A C 1
ATOM 1705 O O . GLU A 1 112 ? 50.101 -36.742 24.854 1.00 26.67 131 GLU A O 1
ATOM 1717 N N . PRO A 1 113 ? 50.838 -38.530 25.990 1.00 27.34 132 PRO A N 1
ATOM 1718 C CA . PRO A 1 113 ? 52.212 -38.329 25.526 1.00 29.39 132 PRO A CA 1
ATOM 1719 C C . PRO A 1 113 ? 52.399 -38.790 24.087 1.00 28.83 132 PRO A C 1
ATOM 1720 O O . PRO A 1 113 ? 51.543 -39.444 23.493 1.00 30.34 132 PRO A O 1
ATOM 1731 N N . MET A 1 114 ? 53.548 -38.418 23.536 1.00 31.77 133 MET A N 1
ATOM 1732 C CA . MET A 1 114 ? 53.971 -38.805 22.201 1.00 36.74 133 MET A CA 1
ATOM 1733 C C . MET A 1 114 ? 55.162 -39.739 22.322 1.00 38.20 133 MET A C 1
ATOM 1734 O O . MET A 1 114 ? 55.992 -39.591 23.222 1.00 40.66 133 MET A O 1
ATOM 1748 N N . LEU A 1 115 ? 55.246 -40.702 21.410 1.00 37.57 134 LEU A N 1
ATOM 1749 C CA . LEU A 1 115 ? 56.324 -41.678 21.441 1.00 36.77 134 LEU A CA 1
ATOM 1750 C C . LEU A 1 115 ? 56.832 -41.929 20.030 1.00 40.11 134 LEU A C 1
ATOM 1751 O O . LEU A 1 115 ? 56.048 -42.249 19.131 1.00 41.22 134 LEU A O 1
ATOM 1767 N N . THR A 1 116 ? 58.140 -41.775 19.838 1.00 43.14 135 THR A N 1
ATOM 1768 C CA . THR A 1 116 ? 58.784 -42.061 18.563 1.00 41.84 135 THR A CA 1
ATOM 1769 C C . THR A 1 116 ? 59.954 -43.003 18.790 1.00 42.43 135 THR A C 1
ATOM 1770 O O . THR A 1 116 ? 60.626 -42.948 19.821 1.00 40.61 135 THR A O 1
ATOM 1781 N N . VAL A 1 117 ? 60.192 -43.861 17.810 1.00 47.55 136 VAL A N 1
ATOM 1782 C CA . VAL A 1 117 ? 61.215 -44.888 17.907 1.00 61.15 136 VAL A CA 1
ATOM 1783 C C . VAL A 1 117 ? 62.307 -44.609 16.879 1.00 70.16 136 VAL A C 1
ATOM 1784 O O . VAL A 1 117 ? 62.062 -44.019 15.820 1.00 71.58 136 VAL A O 1
ATOM 1797 N N . HIS A 1 118 ? 63.524 -45.046 17.199 1.00 77.17 137 HIS A N 1
ATOM 1798 C CA . HIS A 1 118 ? 64.659 -44.901 16.299 1.00 85.10 137 HIS A CA 1
ATOM 1799 C C . HIS A 1 118 ? 65.652 -46.020 16.575 1.00 85.42 137 HIS A C 1
ATOM 1800 O O . HIS A 1 118 ? 65.959 -46.301 17.737 1.00 89.75 137 HIS A O 1
ATOM 1814 N N . GLN A 1 119 ? 66.150 -46.653 15.509 1.00 84.46 138 GLN A N 1
ATOM 1815 C CA . GLN A 1 119 ? 67.061 -47.787 15.623 1.00 83.40 138 GLN A CA 1
ATOM 1816 C C . GLN A 1 119 ? 68.318 -47.542 14.802 1.00 84.52 138 GLN A C 1
ATOM 1817 O O . GLN A 1 119 ? 68.250 -47.031 13.680 1.00 84.19 138 GLN A O 1
ATOM 1831 N N . THR A 1 120 ? 69.464 -47.911 15.372 1.00 88.27 139 THR A N 1
ATOM 1832 C CA . THR A 1 120 ? 70.743 -47.866 14.675 1.00 90.92 139 THR A CA 1
ATOM 1833 C C . THR A 1 120 ? 71.495 -49.166 14.929 1.00 95.65 139 THR A C 1
ATOM 1834 O O . THR A 1 120 ? 71.168 -49.929 15.842 1.00 91.16 139 THR A O 1
ATOM 1845 N N . VAL A 1 121 ? 72.507 -49.415 14.101 1.00 105.71 140 VAL A N 1
ATOM 1846 C CA . VAL A 1 121 ? 73.338 -50.611 14.231 1.00 124.72 140 VAL A CA 1
ATOM 1847 C C . VAL A 1 121 ? 74.811 -50.227 14.137 1.00 132.15 140 VAL A C 1
ATOM 1848 O O . VAL A 1 121 ? 75.559 -50.777 13.328 1.00 138.00 140 VAL A O 1
ATOM 1861 N N . LYS A 1 132 ? 72.680 -53.870 17.483 1.00 124.01 151 LYS A N 1
ATOM 1862 C CA . LYS A 1 132 ? 71.408 -53.218 17.188 1.00 119.38 151 LYS A CA 1
ATOM 1863 C C . LYS A 1 132 ? 70.795 -52.600 18.441 1.00 105.95 151 LYS A C 1
ATOM 1864 O O . LYS A 1 132 ? 70.402 -53.312 19.365 1.00 99.28 151 LYS A O 1
ATOM 1882 N N . THR A 1 133 ? 70.708 -51.274 18.459 1.00 101.54 152 THR A N 1
ATOM 1883 C CA . THR A 1 133 ? 70.172 -50.534 19.592 1.00 95.51 152 THR A CA 1
ATOM 1884 C C . THR A 1 133 ? 68.842 -49.891 19.217 1.00 89.22 152 THR A C 1
ATOM 1885 O O . THR A 1 133 ? 68.556 -49.630 18.044 1.00 93.55 152 THR A O 1
ATOM 1896 N N . VAL A 1 134 ? 68.028 -49.636 20.240 1.00 77.66 153 VAL A N 1
ATOM 1897 C CA . VAL A 1 134 ? 66.688 -49.086 20.072 1.00 71.66 153 VAL A CA 1
ATOM 1898 C C . VAL A 1 134 ? 66.511 -47.926 21.040 1.00 73.07 153 VAL A C 1
ATOM 1899 O O . VAL A 1 134 ? 66.742 -48.075 22.245 1.00 75.87 153 VAL A O 1
ATOM 1912 N N . PHE A 1 135 ? 66.104 -46.775 20.511 1.00 67.81 154 PHE A N 1
ATOM 1913 C CA . PHE A 1 135 ? 65.769 -45.605 21.314 1.00 60.43 154 PHE A CA 1
ATOM 1914 C C . PHE A 1 135 ? 64.267 -45.377 21.229 1.00 53.27 154 PHE A C 1
ATOM 1915 O O . PHE A 1 135 ? 63.722 -45.247 20.129 1.00 43.99 154 PHE A O 1
ATOM 1932 N N . LEU A 1 136 ? 63.606 -45.328 22.380 1.00 56.66 155 LEU A N 1
ATOM 1933 C CA . LEU A 1 136 ? 62.198 -44.964 22.462 1.00 47.67 155 LEU A CA 1
ATOM 1934 C C . LEU A 1 136 ? 62.108 -43.600 23.129 1.00 40.07 155 LEU A C 1
ATOM 1935 O O . LEU A 1 136 ? 62.562 -43.436 24.267 1.00 39.26 155 LEU A O 1
ATOM 1951 N N . ARG A 1 137 ? 61.538 -42.626 22.422 1.00 38.21 156 ARG A N 1
ATOM 1952 C CA . ARG A 1 137 ? 61.559 -41.227 22.844 1.00 40.72 156 ARG A CA 1
ATOM 1953 C C . ARG A 1 137 ? 60.141 -40.784 23.180 1.00 40.52 156 ARG A C 1
ATOM 1954 O O . ARG A 1 137 ? 59.286 -40.687 22.293 1.00 39.09 156 ARG A O 1
ATOM 1975 N N . CYS A 1 138 ? 59.907 -40.488 24.453 1.00 41.19 157 CYS A N 1
ATOM 1976 C CA . CYS A 1 138 ? 58.591 -40.131 24.963 1.00 38.54 157 CYS A CA 1
ATOM 1977 C C . CYS A 1 138 ? 58.572 -38.663 25.362 1.00 34.90 157 CYS A C 1
ATOM 1978 O O . CYS A 1 138 ? 59.439 -38.212 26.118 1.00 31.31 157 CYS A O 1
ATOM 1985 N N . THR A 1 139 ? 57.589 -37.920 24.852 1.00 34.71 158 THR A N 1
ATOM 1986 C CA . THR A 1 139 ? 57.398 -36.521 25.210 1.00 31.44 158 THR A CA 1
ATOM 1987 C C . THR A 1 139 ? 55.968 -36.304 25.678 1.00 28.91 158 THR A C 1
ATOM 1988 O O . THR A 1 139 ? 55.041 -36.983 25.233 1.00 28.06 158 THR A O 1
ATOM 1999 N N . VAL A 1 140 ? 55.797 -35.344 26.586 1.00 24.96 159 VAL A N 1
ATOM 2000 C CA . VAL A 1 140 ? 54.481 -34.986 27.095 1.00 22.54 159 VAL A CA 1
ATOM 2001 C C . VAL A 1 140 ? 54.487 -33.510 27.456 1.00 24.49 159 VAL A C 1
ATOM 2002 O O . VAL A 1 140 ? 55.534 -32.931 27.757 1.00 24.86 159 VAL A O 1
ATOM 2015 N N . ASN A 1 141 ? 53.308 -32.899 27.409 1.00 28.28 160 ASN A N 1
ATOM 2016 C CA . ASN A 1 141 ? 53.090 -31.561 27.937 1.00 32.07 160 ASN A CA 1
ATOM 2017 C C . ASN A 1 141 ? 52.254 -31.681 29.195 1.00 30.03 160 ASN A C 1
ATOM 2018 O O . ASN A 1 141 ? 51.237 -32.378 29.197 1.00 26.52 160 ASN A O 1
ATOM 2029 N N . SER A 1 142 ? 52.673 -30.994 30.252 1.00 34.36 161 SER A N 1
ATOM 2030 C CA . SER A 1 142 ? 51.976 -31.093 31.520 1.00 39.41 161 SER A CA 1
ATOM 2031 C C . SER A 1 142 ? 52.346 -29.911 32.398 1.00 41.14 161 SER A C 1
ATOM 2032 O O . SER A 1 142 ? 53.356 -29.232 32.189 1.00 45.63 161 SER A O 1
ATOM 2040 N N . ASN A 1 143 ? 51.506 -29.686 33.380 1.00 35.18 162 ASN A N 1
ATOM 2041 C CA . ASN A 1 143 ? 51.802 -28.824 34.502 1.00 28.46 162 ASN A CA 1
ATOM 2042 C C . ASN A 1 143 ? 51.095 -29.463 35.689 1.00 25.09 162 ASN A C 1
ATOM 2043 O O . ASN A 1 143 ? 49.874 -29.649 35.649 1.00 23.76 162 ASN A O 1
ATOM 2054 N N . PRO A 1 144 ? 51.813 -29.857 36.743 1.00 26.10 163 PRO A N 1
ATOM 2055 C CA . PRO A 1 144 ? 53.251 -29.738 36.980 1.00 26.21 163 PRO A CA 1
ATOM 2056 C C . PRO A 1 144 ? 54.067 -30.690 36.122 1.00 27.82 163 PRO A C 1
ATOM 2057 O O . PRO A 1 144 ? 53.492 -31.488 35.384 1.00 24.73 163 PRO A O 1
ATOM 2068 N N . PRO A 1 145 ? 55.393 -30.603 36.218 1.00 26.33 164 PRO A N 1
ATOM 2069 C CA . PRO A 1 145 ? 56.240 -31.523 35.454 1.00 26.50 164 PRO A CA 1
ATOM 2070 C C . PRO A 1 145 ? 55.901 -32.964 35.787 1.00 27.56 164 PRO A C 1
ATOM 2071 O O . PRO A 1 145 ? 55.653 -33.318 36.942 1.00 30.27 164 PRO A O 1
ATOM 2082 N N . ALA A 1 146 ? 55.893 -33.796 34.760 1.00 30.36 165 ALA A N 1
ATOM 2083 C CA . ALA A 1 146 ? 55.400 -35.150 34.887 1.00 32.14 165 ALA A CA 1
ATOM 2084 C C . ALA A 1 146 ? 56.522 -36.114 35.259 1.00 34.83 165 ALA A C 1
ATOM 2085 O O . ALA A 1 146 ? 57.711 -35.844 35.068 1.00 29.68 165 ALA A O 1
ATOM 2092 N N . ARG A 1 147 ? 56.114 -37.253 35.802 1.00 41.07 166 ARG A N 1
ATOM 2093 C CA . ARG A 1 147 ? 56.995 -38.370 36.087 1.00 41.58 166 ARG A CA 1
ATOM 2094 C C . ARG A 1 147 ? 56.839 -39.380 34.959 1.00 41.30 166 ARG A C 1
ATOM 2095 O O . ARG A 1 147 ? 55.715 -39.673 34.537 1.00 44.09 166 ARG A O 1
ATOM 2116 N N . PHE A 1 148 ? 57.960 -39.853 34.428 1.00 37.03 167 PHE A N 1
ATOM 2117 C CA . PHE A 1 148 ? 57.973 -40.825 33.345 1.00 32.78 167 PHE A CA 1
ATOM 2118 C C . PHE A 1 148 ? 58.208 -42.214 33.924 1.00 35.77 167 PHE A C 1
ATOM 2119 O O . PHE A 1 148 ? 59.150 -42.418 34.700 1.00 34.85 167 PHE A O 1
ATOM 2136 N N . ILE A 1 149 ? 57.365 -43.167 33.536 1.00 39.62 168 ILE A N 1
ATOM 2137 C CA . ILE A 1 149 ? 57.509 -44.555 33.952 1.00 42.74 168 ILE A CA 1
ATOM 2138 C C . ILE A 1 149 ? 57.538 -45.421 32.702 1.00 40.83 168 ILE A C 1
ATOM 2139 O O . ILE A 1 149 ? 56.594 -45.399 31.904 1.00 45.89 168 ILE A O 1
ATOM 2155 N N . TRP A 1 150 ? 58.612 -46.176 32.530 1.00 37.79 169 TRP A N 1
ATOM 2156 C CA . TRP A 1 150 ? 58.761 -47.086 31.405 1.00 38.43 169 TRP A CA 1
ATOM 2157 C C . TRP A 1 150 ? 58.447 -48.501 31.869 1.00 36.79 169 TRP A C 1
ATOM 2158 O O . TRP A 1 150 ? 58.920 -48.929 32.927 1.00 37.09 169 TRP A O 1
ATOM 2179 N N . LYS A 1 151 ? 57.655 -49.223 31.077 1.00 36.65 170 LYS A N 1
ATOM 2180 C CA . LYS A 1 151 ? 57.181 -50.543 31.466 1.00 43.80 170 LYS A CA 1
ATOM 2181 C C . LYS A 1 151 ? 57.265 -51.493 30.284 1.00 47.80 170 LYS A C 1
ATOM 2182 O O . LYS A 1 151 ? 57.232 -51.080 29.120 1.00 41.73 170 LYS A O 1
ATOM 2201 N N . ARG A 1 152 ? 57.387 -52.775 30.613 1.00 65.10 171 ARG A N 1
ATOM 2202 C CA . ARG A 1 152 ? 57.259 -53.899 29.693 1.00 70.62 171 ARG A CA 1
ATOM 2203 C C . ARG A 1 152 ? 56.209 -54.868 30.233 1.00 70.43 171 ARG A C 1
ATOM 2204 O O . ARG A 1 152 ? 56.459 -56.057 30.424 1.00 74.10 171 ARG A O 1
ATOM 2225 N N . GLY A 1 153 ? 55.012 -54.347 30.520 1.00 67.25 172 GLY A N 1
ATOM 2226 C CA . GLY A 1 153 ? 54.019 -55.071 31.297 1.00 70.68 172 GLY A CA 1
ATOM 2227 C C . GLY A 1 153 ? 54.264 -54.956 32.793 1.00 75.31 172 GLY A C 1
ATOM 2228 O O . GLY A 1 153 ? 53.322 -54.869 33.590 1.00 71.48 172 GLY A O 1
ATOM 2232 N N . SER A 1 154 ? 55.543 -54.977 33.180 1.00 81.04 173 SER A N 1
ATOM 2233 C CA . SER A 1 154 ? 55.984 -54.698 34.540 1.00 85.41 173 SER A CA 1
ATOM 2234 C C . SER A 1 154 ? 57.122 -53.683 34.491 1.00 83.64 173 SER A C 1
ATOM 2235 O O . SER A 1 154 ? 57.894 -53.637 33.530 1.00 89.73 173 SER A O 1
ATOM 2243 N N . ASP A 1 155 ? 57.220 -52.873 35.543 1.00 77.88 174 ASP A N 1
ATOM 2244 C CA . ASP A 1 155 ? 58.098 -51.707 35.534 1.00 75.06 174 ASP A CA 1
ATOM 2245 C C . ASP A 1 155 ? 59.563 -52.108 35.355 1.00 80.76 174 ASP A C 1
ATOM 2246 O O . ASP A 1 155 ? 60.001 -53.167 35.811 1.00 92.50 174 ASP A O 1
ATOM 2255 N N . THR A 1 156 ? 60.328 -51.230 34.694 1.00 68.08 175 THR A N 1
ATOM 2256 C CA . THR A 1 156 ? 61.715 -51.495 34.319 1.00 64.38 175 THR A CA 1
ATOM 2257 C C . THR A 1 156 ? 62.656 -50.427 34.880 1.00 63.85 175 THR A C 1
ATOM 2258 O O . THR A 1 156 ? 62.344 -49.233 34.855 1.00 44.26 175 THR A O 1
ATOM 2269 N N . LEU A 1 157 ? 63.821 -50.867 35.372 1.00 99.03 176 LEU A N 1
ATOM 2270 C CA . LEU A 1 157 ? 64.874 -49.963 35.836 1.00 108.39 176 LEU A CA 1
ATOM 2271 C C . LEU A 1 157 ? 66.227 -50.388 35.277 1.00 108.14 176 LEU A C 1
ATOM 2272 O O . LEU A 1 157 ? 66.299 -51.295 34.443 1.00 118.02 176 LEU A O 1
ATOM 2288 N N . SER A 1 158 ? 67.303 -49.743 35.719 1.00 96.04 177 SER A N 1
ATOM 2289 C CA . SER A 1 158 ? 68.645 -50.109 35.266 1.00 91.85 177 SER A CA 1
ATOM 2290 C C . SER A 1 158 ? 69.102 -51.427 35.893 1.00 90.90 177 SER A C 1
ATOM 2291 O O . SER A 1 158 ? 70.164 -51.954 35.556 1.00 90.66 177 SER A O 1
ATOM 2299 N N . ASN A 1 163 ? 69.455 -54.394 33.107 1.00 124.48 182 ASN A N 1
ATOM 2300 C CA . ASN A 1 163 ? 69.516 -55.206 31.895 1.00 121.36 182 ASN A CA 1
ATOM 2301 C C . ASN A 1 163 ? 70.015 -54.393 30.705 1.00 102.90 182 ASN A C 1
ATOM 2302 O O . ASN A 1 163 ? 69.416 -54.440 29.629 1.00 80.35 182 ASN A O 1
ATOM 2312 N N . GLY A 1 164 ? 71.110 -53.659 30.886 1.00 115.53 183 GLY A N 1
ATOM 2313 C CA . GLY A 1 164 ? 71.545 -52.727 29.858 1.00 111.74 183 GLY A CA 1
ATOM 2314 C C . GLY A 1 164 ? 70.481 -51.717 29.489 1.00 99.84 183 GLY A C 1
ATOM 2315 O O . GLY A 1 164 ? 70.386 -51.310 28.324 1.00 97.49 183 GLY A O 1
ATOM 2319 N N . VAL A 1 165 ? 69.671 -51.305 30.459 1.00 90.38 184 VAL A N 1
ATOM 2320 C CA . VAL A 1 165 ? 68.546 -50.408 30.236 1.00 83.26 184 VAL A CA 1
ATOM 2321 C C . VAL A 1 165 ? 68.959 -49.021 30.703 1.00 81.65 184 VAL A C 1
ATOM 2322 O O . VAL A 1 165 ? 69.243 -48.817 31.889 1.00 82.63 184 VAL A O 1
ATOM 2335 N N . ASP A 1 166 ? 69.001 -48.073 29.774 1.00 84.48 185 ASP A N 1
ATOM 2336 C CA . ASP A 1 166 ? 69.342 -46.691 30.077 1.00 85.96 185 ASP A CA 1
ATOM 2337 C C . ASP A 1 166 ? 68.129 -45.803 29.837 1.00 79.86 185 ASP A C 1
ATOM 2338 O O . ASP A 1 166 ? 67.535 -45.831 28.754 1.00 85.86 185 ASP A O 1
ATOM 2347 N N . ILE A 1 167 ? 67.766 -45.027 30.853 1.00 57.57 186 ILE A N 1
ATOM 2348 C CA . ILE A 1 167 ? 66.644 -44.097 30.804 1.00 46.43 186 ILE A CA 1
ATOM 2349 C C . ILE A 1 167 ? 67.189 -42.711 31.108 1.00 47.63 186 ILE A C 1
ATOM 2350 O O . ILE A 1 167 ? 67.726 -42.478 32.198 1.00 45.28 186 ILE A O 1
ATOM 2366 N N . TYR A 1 168 ? 67.041 -41.788 30.165 1.00 68.07 187 TYR A N 1
ATOM 2367 C CA . TYR A 1 168 ? 67.667 -40.485 30.321 1.00 65.04 187 TYR A CA 1
ATOM 2368 C C . TYR A 1 168 ? 66.914 -39.433 29.522 1.00 54.90 187 TYR A C 1
ATOM 2369 O O . TYR A 1 168 ? 66.244 -39.733 28.531 1.00 54.04 187 TYR A O 1
ATOM 2387 N N . GLU A 1 169 ? 67.045 -38.195 29.965 1.00 46.22 188 GLU A N 1
ATOM 2388 C CA . GLU A 1 169 ? 66.655 -37.058 29.149 1.00 46.52 188 GLU A CA 1
ATOM 2389 C C . GLU A 1 169 ? 67.718 -36.821 28.080 1.00 50.53 188 GLU A C 1
ATOM 2390 O O . GLU A 1 169 ? 68.908 -36.769 28.403 1.00 54.60 188 GLU A O 1
ATOM 2402 N N . PRO A 1 170 ? 67.341 -36.677 26.815 1.00 45.72 189 PRO A N 1
ATOM 2403 C CA . PRO A 1 170 ? 68.341 -36.519 25.757 1.00 45.97 189 PRO A CA 1
ATOM 2404 C C . PRO A 1 170 ? 68.822 -35.078 25.646 1.00 48.72 189 PRO A C 1
ATOM 2405 O O . PRO A 1 170 ? 68.272 -34.159 26.253 1.00 55.43 189 PRO A O 1
ATOM 2416 N N . LEU A 1 171 ? 69.869 -34.896 24.835 1.00 43.91 190 LEU A N 1
ATOM 2417 C CA . LEU A 1 171 ? 70.489 -33.581 24.708 1.00 45.31 190 LEU A CA 1
ATOM 2418 C C . LEU A 1 171 ? 69.513 -32.560 24.148 1.00 43.38 190 LEU A C 1
ATOM 2419 O O . LEU A 1 171 ? 69.319 -31.490 24.735 1.00 43.29 190 LEU A O 1
ATOM 2435 N N . TYR A 1 172 ? 68.901 -32.858 23.006 1.00 52.96 191 TYR A N 1
ATOM 2436 C CA . TYR A 1 172 ? 67.967 -31.936 22.373 1.00 57.05 191 TYR A CA 1
ATOM 2437 C C . TYR A 1 172 ? 66.550 -32.305 22.781 1.00 55.93 191 TYR A C 1
ATOM 2438 O O . TYR A 1 172 ? 66.097 -33.426 22.523 1.00 53.13 191 TYR A O 1
ATOM 2456 N N . THR A 1 173 ? 65.854 -31.360 23.409 1.00 54.55 192 THR A N 1
ATOM 2457 C CA . THR A 1 173 ? 64.474 -31.559 23.820 1.00 52.40 192 THR A CA 1
ATOM 2458 C C . THR A 1 173 ? 63.694 -30.282 23.572 1.00 59.72 192 THR A C 1
ATOM 2459 O O . THR A 1 173 ? 64.155 -29.190 23.915 1.00 56.88 192 THR A O 1
ATOM 2470 N N . GLN A 1 174 ? 62.521 -30.431 22.964 1.00 70.83 193 GLN A N 1
ATOM 2471 C CA . GLN A 1 174 ?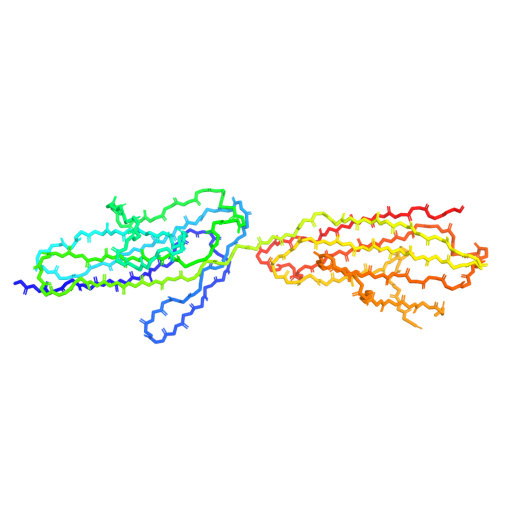 61.564 -29.349 22.804 1.00 76.82 193 GLN A CA 1
ATOM 2472 C C . GLN A 1 174 ? 60.621 -29.240 23.997 1.00 74.19 193 GLN A C 1
ATOM 2473 O O . GLN A 1 174 ? 59.639 -28.495 23.936 1.00 78.44 193 GLN A O 1
ATOM 2487 N N . GLY A 1 175 ? 60.900 -29.963 25.070 1.00 64.57 194 GLY A N 1
ATOM 2488 C CA . GLY A 1 175 ? 59.978 -30.066 26.180 1.00 56.32 194 GLY A CA 1
ATOM 2489 C C . GLY A 1 175 ? 60.261 -31.332 26.967 1.00 53.91 194 GLY A C 1
ATOM 2490 O O . GLY A 1 175 ? 61.269 -32.004 26.756 1.00 61.60 194 GLY A O 1
ATOM 2494 N N . GLU A 1 176 ? 59.343 -31.642 27.880 1.00 44.44 195 GLU A N 1
ATOM 2495 C CA . GLU A 1 176 ? 59.515 -32.799 28.750 1.00 40.49 195 GLU A CA 1
ATOM 2496 C C . GLU A 1 176 ? 59.741 -34.061 27.923 1.00 38.73 195 GLU A C 1
ATOM 2497 O O . GLU A 1 176 ? 58.829 -34.512 27.222 1.00 39.04 195 GLU A O 1
ATOM 2509 N N . THR A 1 177 ? 60.943 -34.642 27.998 1.00 35.57 196 THR A N 1
ATOM 2510 C CA . THR A 1 177 ? 61.302 -35.781 27.164 1.00 34.41 196 THR A CA 1
ATOM 2511 C C . THR A 1 177 ? 62.046 -36.831 27.979 1.00 36.15 196 THR A C 1
ATOM 2512 O O . THR A 1 177 ? 62.884 -36.495 28.823 1.00 35.95 196 THR A O 1
ATOM 2523 N N . LYS A 1 178 ? 61.756 -38.103 27.701 1.00 35.64 197 LYS A N 1
ATOM 2524 C CA . LYS A 1 178 ? 62.498 -39.214 28.285 1.00 38.70 197 LYS A CA 1
ATOM 2525 C C . LYS A 1 178 ? 62.789 -40.252 27.217 1.00 38.08 197 LYS A C 1
ATOM 2526 O O . LYS A 1 178 ? 61.890 -40.642 26.466 1.00 37.92 197 LYS A O 1
ATOM 2545 N N . VAL A 1 179 ? 64.033 -40.709 27.163 1.00 38.00 198 VAL A N 1
ATOM 2546 C CA . VAL A 1 179 ? 64.459 -41.699 26.186 1.00 40.28 198 VAL A CA 1
ATOM 2547 C C . VAL A 1 179 ? 64.717 -43.012 26.907 1.00 40.87 198 VAL A C 1
ATOM 2548 O O . VAL A 1 179 ? 65.265 -43.032 28.015 1.00 41.22 198 VAL A O 1
ATOM 2561 N N . LEU A 1 180 ? 64.296 -44.102 26.283 1.00 42.04 199 LEU A N 1
ATOM 2562 C CA . LEU A 1 180 ? 64.570 -45.452 26.749 1.00 43.39 199 LEU A CA 1
ATOM 2563 C C . LEU A 1 180 ? 65.471 -46.098 25.712 1.00 48.44 199 LEU A C 1
ATOM 2564 O O . LEU A 1 180 ? 65.060 -46.272 24.561 1.00 49.81 199 LEU A O 1
ATOM 2580 N N . LYS A 1 181 ? 66.699 -46.421 26.107 1.00 56.41 200 LYS A N 1
ATOM 2581 C CA . LYS A 1 181 ? 67.679 -47.015 25.204 1.00 65.12 200 LYS A CA 1
ATOM 2582 C C . LYS A 1 181 ? 67.818 -48.490 25.539 1.00 62.45 200 LYS A C 1
ATOM 2583 O O . LYS A 1 181 ? 68.144 -48.843 26.678 1.00 63.94 200 LYS A O 1
ATOM 2602 N N . LEU A 1 182 ? 67.566 -49.339 24.550 1.00 59.39 201 LEU A N 1
ATOM 2603 C CA . LEU A 1 182 ? 67.785 -50.775 24.658 1.00 68.81 201 LEU A CA 1
ATOM 2604 C C . LEU A 1 182 ? 69.018 -51.140 23.842 1.00 72.24 201 LEU A C 1
ATOM 2605 O O . LEU A 1 182 ? 69.022 -50.989 22.614 1.00 57.38 201 LEU A O 1
ATOM 2621 N N . LYS A 1 183 ? 70.061 -51.617 24.525 1.00 101.20 202 LYS A N 1
ATOM 2622 C CA . LYS A 1 183 ? 71.350 -51.835 23.876 1.00 118.90 202 LYS A CA 1
ATOM 2623 C C . LYS A 1 183 ? 71.379 -53.162 23.120 1.00 130.35 202 LYS A C 1
ATOM 2624 O O . LYS A 1 183 ? 71.607 -53.191 21.905 1.00 138.98 202 LYS A O 1
ATOM 2643 N N . ASN A 1 184 ? 71.153 -54.270 23.820 1.00 126.87 203 ASN A N 1
ATOM 2644 C CA . ASN A 1 184 ? 71.139 -55.592 23.209 1.00 127.24 203 ASN A CA 1
ATOM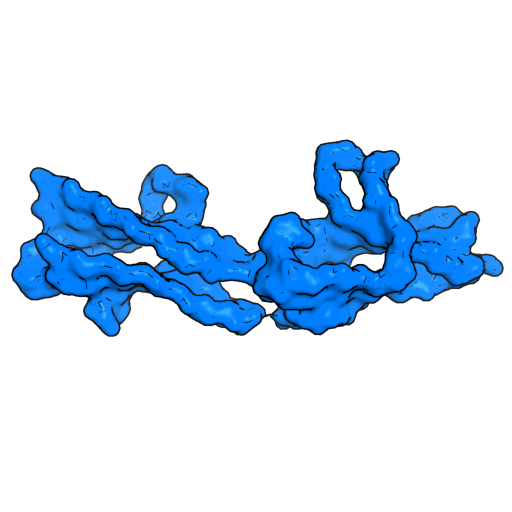 2645 C C . ASN A 1 184 ? 69.705 -56.023 22.923 1.00 133.43 203 ASN A C 1
ATOM 2646 O O . ASN A 1 184 ? 68.772 -55.653 23.640 1.00 140.52 203 ASN A O 1
ATOM 2657 N N . LEU A 1 185 ? 69.537 -56.810 21.865 1.00 124.36 204 LEU A N 1
ATOM 2658 C CA . LEU A 1 185 ? 68.222 -57.274 21.429 1.00 128.80 204 LEU A CA 1
ATOM 2659 C C . LEU A 1 185 ? 68.171 -58.791 21.592 1.00 99.21 204 LEU A C 1
ATOM 2660 O O . LEU A 1 185 ? 68.462 -59.545 20.661 1.00 80.18 204 LEU A O 1
ATOM 2676 N N . ARG A 1 186 ? 67.790 -59.232 22.788 1.00 105.33 205 ARG A N 1
ATOM 2677 C CA . ARG A 1 186 ? 67.592 -60.647 23.040 1.00 118.66 205 ARG A CA 1
ATOM 2678 C C . ARG A 1 186 ? 66.314 -61.126 22.350 1.00 118.09 205 ARG A C 1
ATOM 2679 O O . ARG A 1 186 ? 65.422 -60.328 22.053 1.00 109.75 205 ARG A O 1
ATOM 2700 N N . PRO A 1 187 ? 66.202 -62.435 22.070 1.00 124.73 206 PRO A N 1
ATOM 2701 C CA . PRO A 1 187 ? 64.934 -62.953 21.537 1.00 132.96 206 PRO A CA 1
ATOM 2702 C C . PRO A 1 187 ? 63.788 -62.638 22.483 1.00 143.12 206 PRO A C 1
ATOM 2703 O O . PRO A 1 187 ? 62.804 -62.001 22.092 1.00 155.25 206 PRO A O 1
ATOM 2714 N N . GLN A 1 188 ? 63.913 -63.077 23.733 1.00 132.05 207 GLN A N 1
ATOM 2715 C CA . GLN A 1 188 ? 63.041 -62.579 24.782 1.00 124.00 207 GLN A CA 1
ATOM 2716 C C . GLN A 1 188 ? 63.130 -61.058 24.826 1.00 116.69 207 GLN A C 1
ATOM 2717 O O . GLN A 1 188 ? 64.102 -60.453 24.367 1.00 90.63 207 GLN A O 1
ATOM 2731 N N . ASP A 1 189 ? 62.096 -60.431 25.379 1.00 155.22 208 ASP A N 1
ATOM 2732 C CA . ASP A 1 189 ? 62.059 -58.977 25.496 1.00 136.27 208 ASP A CA 1
ATOM 2733 C C . ASP A 1 189 ? 62.050 -58.330 24.109 1.00 116.32 208 ASP A C 1
ATOM 2734 O O . ASP A 1 189 ? 62.954 -57.583 23.726 1.00 104.19 208 ASP A O 1
ATOM 2743 N N . TYR A 1 190 ? 61.000 -58.643 23.354 1.00 114.99 209 TYR A N 1
ATOM 2744 C CA . TYR A 1 190 ? 60.823 -58.154 21.993 1.00 114.29 209 TYR A CA 1
ATOM 2745 C C . TYR A 1 190 ? 59.353 -57.845 21.749 1.00 110.47 209 TYR A C 1
ATOM 2746 O O . TYR A 1 190 ? 58.823 -58.075 20.658 1.00 114.22 209 TYR A O 1
ATOM 2764 N N . ALA A 1 191 ? 58.675 -57.324 22.775 1.00 98.38 210 ALA A N 1
ATOM 2765 C CA . ALA A 1 191 ? 57.240 -57.077 22.706 1.00 84.59 210 ALA A CA 1
ATOM 2766 C C . ALA A 1 191 ? 56.921 -55.615 23.007 1.00 67.81 210 ALA A C 1
ATOM 2767 O O . ALA A 1 191 ? 57.593 -54.712 22.501 1.00 65.47 210 ALA A O 1
ATOM 2774 N N . SER A 1 192 ? 55.906 -55.367 23.827 1.00 56.15 211 SER A N 1
ATOM 2775 C CA . SER A 1 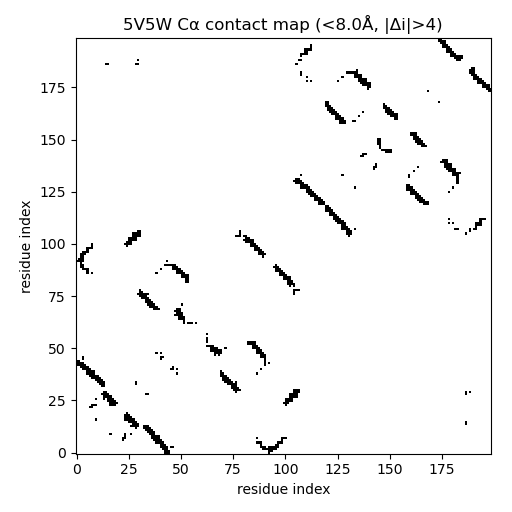192 ? 55.376 -54.026 24.003 1.00 44.55 211 SER A CA 1
ATOM 2776 C C . SER A 1 192 ? 56.106 -53.280 25.108 1.00 41.92 211 SER A C 1
ATOM 2777 O O . SER A 1 192 ? 56.391 -53.833 26.173 1.00 48.15 211 SER A O 1
ATOM 2785 N N . TYR A 1 193 ? 56.394 -52.013 24.847 1.00 35.12 212 TYR A N 1
ATOM 2786 C CA . TYR A 1 193 ? 56.990 -51.117 25.820 1.00 38.91 212 TYR A CA 1
ATOM 2787 C C . TYR A 1 193 ? 56.063 -49.926 25.978 1.00 39.54 212 TYR A C 1
ATOM 2788 O O . TYR A 1 193 ? 55.450 -49.478 25.003 1.00 38.84 212 TYR A O 1
ATOM 2806 N N . THR A 1 194 ? 55.967 -49.417 27.202 1.00 38.83 213 THR A N 1
ATOM 2807 C CA . THR A 1 194 ? 55.008 -48.378 27.524 1.00 35.34 213 THR A CA 1
ATOM 2808 C C . THR A 1 194 ? 55.702 -47.201 28.179 1.00 34.46 213 THR A C 1
ATOM 2809 O O . THR A 1 194 ? 56.547 -47.372 29.061 1.00 33.51 213 THR A O 1
ATOM 2820 N N . CYS A 1 195 ? 55.330 -46.008 27.742 1.00 35.93 214 CYS A N 1
ATOM 2821 C CA . CYS A 1 195 ? 55.655 -44.779 28.448 1.00 36.57 214 CYS A CA 1
ATOM 2822 C C . CYS A 1 195 ? 54.394 -44.362 29.183 1.00 34.31 214 CYS A C 1
ATOM 2823 O O . CYS A 1 195 ? 53.391 -44.011 28.558 1.00 30.15 214 CYS A O 1
ATOM 2830 N N . GLN A 1 196 ? 54.427 -44.454 30.503 1.00 35.98 215 GLN A N 1
ATOM 2831 C CA . GLN A 1 196 ? 53.357 -43.956 31.345 1.00 35.19 215 GLN A CA 1
ATOM 2832 C C . GLN A 1 196 ? 53.825 -42.657 31.977 1.00 34.86 215 GLN A C 1
ATOM 2833 O O . GLN A 1 196 ? 54.919 -42.603 32.550 1.00 36.19 215 GLN A O 1
ATOM 2847 N N . VAL A 1 197 ? 53.003 -41.619 31.864 1.00 30.95 216 VAL A N 1
ATOM 2848 C CA . VAL A 1 197 ? 53.309 -40.298 32.392 1.00 29.31 216 VAL A CA 1
ATOM 2849 C C . VAL A 1 197 ? 52.354 -40.009 33.540 1.00 29.53 216 VAL A C 1
ATOM 2850 O O . VAL A 1 197 ? 51.163 -40.341 33.471 1.00 27.95 216 VAL A O 1
ATOM 2863 N N . SER A 1 198 ? 52.875 -39.386 34.596 1.00 31.43 217 SER A N 1
ATOM 2864 C CA . SER A 1 198 ? 52.093 -39.131 35.796 1.00 33.82 217 SER A CA 1
ATOM 2865 C C . SER A 1 198 ? 52.403 -37.742 36.332 1.00 33.36 217 SER A C 1
ATOM 2866 O O . SER A 1 198 ? 53.527 -37.251 36.207 1.00 36.36 217 SER A O 1
ATOM 2874 N N . VAL A 1 199 ? 51.388 -37.111 36.920 1.00 27.88 218 VAL A N 1
ATOM 2875 C CA . VAL A 1 199 ? 51.580 -35.956 37.787 1.00 26.79 218 VAL A CA 1
ATOM 2876 C C . VAL A 1 199 ? 51.246 -36.314 39.234 1.00 34.66 218 VAL A C 1
ATOM 2877 O O . VAL A 1 199 ? 50.954 -35.436 40.046 1.00 38.30 218 VAL A O 1
ATOM 2890 N N . ARG A 1 200 ? 51.293 -37.605 39.560 1.00 39.68 219 ARG A N 1
ATOM 2891 C CA . ARG A 1 200 ? 51.019 -38.099 40.906 1.00 40.69 219 ARG A CA 1
ATOM 2892 C C . ARG A 1 200 ? 49.618 -37.716 41.369 1.00 41.58 219 ARG A C 1
ATOM 2893 O O . ARG A 1 200 ? 49.377 -37.498 42.557 1.00 40.10 219 ARG A O 1
ATOM 2914 N N . ASN A 1 201 ? 48.688 -37.644 40.419 1.00 46.55 220 ASN A N 1
ATOM 2915 C CA . ASN A 1 201 ? 47.260 -37.465 40.673 1.00 46.02 220 ASN A CA 1
ATOM 2916 C C . ASN A 1 201 ? 46.936 -36.162 41.399 1.00 39.17 220 ASN A C 1
ATOM 2917 O O . ASN A 1 201 ? 45.885 -36.051 42.035 1.00 39.82 220 ASN A O 1
ATOM 2928 N N . VAL A 1 202 ? 47.790 -35.141 41.291 1.00 31.82 221 VAL A N 1
ATOM 2929 C CA . VAL A 1 202 ? 47.397 -33.830 41.787 1.00 29.33 221 VAL A CA 1
ATOM 2930 C C . VAL A 1 202 ? 46.164 -33.377 41.012 1.00 25.87 221 VAL A C 1
ATOM 2931 O O . VAL A 1 202 ? 45.978 -33.717 39.838 1.00 24.41 221 VAL A O 1
ATOM 2944 N N . CYS A 1 203 ? 45.311 -32.604 41.677 1.00 25.37 222 CYS A N 1
ATOM 2945 C CA . CYS A 1 203 ? 44.051 -32.122 41.122 1.00 25.82 222 CYS A CA 1
ATOM 2946 C C . CYS A 1 203 ? 43.151 -33.244 40.631 1.00 24.43 222 CYS A C 1
ATOM 2947 O O . CYS A 1 203 ? 42.164 -32.978 39.934 1.00 27.02 222 CYS A O 1
ATOM 2954 N N . GLY A 1 204 ? 43.449 -34.493 40.975 1.00 23.27 223 GLY A N 1
ATOM 2955 C CA . GLY A 1 204 ? 42.645 -35.579 40.465 1.00 27.44 223 GLY A CA 1
ATOM 2956 C C . GLY A 1 204 ? 42.887 -35.884 39.004 1.00 31.21 223 GLY A C 1
ATOM 2957 O O . GLY A 1 204 ? 42.010 -36.449 38.345 1.00 32.33 223 GLY A O 1
ATOM 2961 N N . ILE A 1 205 ? 44.057 -35.525 38.478 1.00 31.86 224 ILE A N 1
ATOM 2962 C CA . ILE A 1 205 ? 44.414 -35.782 37.088 1.00 29.93 224 ILE A CA 1
ATOM 2963 C C . ILE A 1 205 ? 45.011 -37.185 37.015 1.00 29.89 224 ILE A C 1
ATOM 2964 O O . ILE A 1 205 ? 46.088 -37.411 37.590 1.00 30.21 224 ILE A O 1
ATOM 2980 N N . PRO A 1 206 ? 44.375 -38.136 36.336 1.00 27.28 225 PRO A N 1
ATOM 2981 C CA . PRO A 1 206 ? 44.938 -39.486 36.243 1.00 24.78 225 PRO A CA 1
ATOM 2982 C C . PRO A 1 206 ? 46.113 -39.556 35.276 1.00 24.52 225 PRO A C 1
ATOM 2983 O O . PRO A 1 206 ? 46.365 -38.649 34.481 1.00 22.22 225 PRO A O 1
ATOM 2994 N N . ASP A 1 207 ? 46.832 -40.673 35.364 1.00 27.25 226 ASP A N 1
ATOM 2995 C CA . ASP A 1 207 ? 47.958 -40.943 34.484 1.00 28.38 226 ASP A CA 1
ATOM 2996 C C . ASP A 1 207 ? 47.492 -41.177 33.050 1.00 29.57 226 ASP A C 1
ATOM 2997 O O . ASP A 1 207 ? 46.310 -41.412 32.774 1.00 29.87 226 ASP A O 1
ATOM 3006 N N . LYS A 1 208 ? 48.451 -41.104 32.128 1.00 30.10 227 LYS A N 1
ATOM 3007 C CA . LYS A 1 208 ? 48.224 -41.467 30.739 1.00 26.87 227 LYS A CA 1
ATOM 3008 C C . LYS A 1 208 ? 49.432 -42.240 30.235 1.00 23.69 227 LYS A C 1
ATOM 3009 O O . LYS A 1 208 ? 50.522 -42.158 30.802 1.00 28.76 227 LYS A O 1
ATOM 3028 N N . ALA A 1 209 ? 49.224 -43.006 29.166 1.00 22.49 228 ALA A N 1
ATOM 3029 C CA . ALA A 1 209 ? 50.229 -43.951 28.703 1.00 25.30 228 ALA A CA 1
ATOM 3030 C C . ALA A 1 209 ? 50.192 -44.073 27.188 1.00 27.96 228 ALA A C 1
ATOM 3031 O O . ALA A 1 209 ? 49.158 -43.854 26.553 1.00 31.08 228 ALA A O 1
ATOM 3038 N N . ILE A 1 210 ? 51.333 -44.452 26.621 1.00 25.88 229 ILE A N 1
ATOM 3039 C CA . ILE A 1 210 ? 51.454 -44.737 25.197 1.00 25.53 229 ILE A CA 1
ATOM 3040 C C . ILE A 1 210 ? 52.350 -45.957 25.045 1.00 29.40 229 ILE A C 1
ATOM 3041 O O . ILE A 1 210 ? 53.381 -46.071 25.715 1.00 33.19 229 ILE A O 1
ATOM 3057 N N . THR A 1 211 ? 51.950 -46.875 24.175 1.00 29.63 230 THR A N 1
ATOM 3058 C CA . THR A 1 211 ? 52.585 -48.177 24.064 1.00 34.03 230 THR A CA 1
ATOM 3059 C C . THR A 1 211 ? 53.123 -48.377 22.655 1.00 34.78 230 THR A C 1
ATOM 3060 O O . THR A 1 211 ? 52.444 -48.066 21.669 1.00 36.96 230 THR A O 1
ATOM 3071 N N . PHE A 1 212 ? 54.339 -48.916 22.567 1.00 29.34 231 PHE A N 1
ATOM 3072 C CA . PHE A 1 212 ? 54.973 -49.217 21.291 1.00 30.62 231 PHE A CA 1
ATOM 3073 C C . PHE A 1 212 ? 55.254 -50.704 21.214 1.00 34.98 231 PHE A C 1
ATOM 3074 O O . PHE A 1 212 ? 55.919 -51.259 22.093 1.00 45.82 231 PHE A O 1
ATOM 3091 N N . ARG A 1 213 ? 54.767 -51.336 20.154 1.00 40.13 232 ARG A N 1
ATOM 3092 C CA . ARG A 1 213 ? 54.920 -52.775 19.958 1.00 48.59 232 ARG A CA 1
ATOM 3093 C C . ARG A 1 213 ? 56.192 -53.017 19.152 1.00 45.15 232 ARG A C 1
ATOM 3094 O O . ARG A 1 213 ? 56.231 -52.767 17.944 1.00 40.18 232 ARG A O 1
ATOM 3115 N N . LEU A 1 214 ? 57.236 -53.490 19.822 1.00 50.54 233 LEU A N 1
ATOM 3116 C CA . LEU A 1 214 ? 58.533 -53.648 19.182 1.00 57.55 233 LEU A CA 1
ATOM 3117 C C . LEU A 1 214 ? 58.603 -54.987 18.460 1.00 60.78 233 LEU A C 1
ATOM 3118 O O . LEU A 1 214 ? 58.207 -56.022 19.007 1.00 54.58 233 LEU A O 1
ATOM 3134 N N . THR A 1 215 ? 59.111 -54.965 17.231 1.00 73.18 234 THR A N 1
ATOM 3135 C CA . THR A 1 215 ? 59.247 -56.170 16.424 1.00 80.15 234 THR A CA 1
ATOM 3136 C C . THR A 1 215 ? 60.585 -56.164 15.686 1.00 81.28 234 THR A C 1
ATOM 3137 O O . THR A 1 215 ? 60.634 -56.186 14.456 1.00 83.19 234 THR A O 1
#

Foldseek 3Di:
DFWKEKAKDWDFQFQDWDADPPHTAETEAEQQGKGKIFIDMDDPPFWFKWKFDPPDDDDPVDGDIDRDPGMDMDGRHHQVNWAKMKMWTGDPPDDIYIDIYTYHYWAKDAKDWDWDADPHKIKIKIFIDTPPQKDKFKDPVHTDDDCCWDWDDDDDDPHRMIIIMDDDDDPPPFFKMKIKIGPPCRNNHGIHMDMDTGD

Sequence (199 aa):
YAPAQAQIVHAGQACVVKEDNISERVYTIREGDTLMLQCLVTGHPRPQVRWTKTAGSASDKFQETSVFNETLRIERIARTQGGRYYCKAENGVGVPAIKSIRVDVQYLDEPMLTVHQTVKTVFLRCTVNSNPPARFIWKRGSDTLSNGVDIYEPLYTQGETKVLKLKNLRPQDYASYTCQVSVRNVCGIPDKAITFRLT

Secondary structure (DSSP, 8-state):
-EEEEEEEEEEET-SEEEE-SS-EEEEEEETTS-EEEEEEEEEESPPEEEEEE--SSS-GGG---EE--S-EEETT--GGG-EEEEEEEE-SSSSPEEEEEEEEEEEEPPPEEEEEEE--EEEEEEE--EESPPEEEEESSSB-----EEEE--SS-SSSEEEEEE-S--SSS-SEEEEEEE-TTGGG---EEEEEE--

Organism: Homo sapiens (NCBI:txid9606)

B-factor: mean 64.57, std 36.74, range [17.19, 278.51]

InterPro domains:
  IPR000998 MAM domain [PF00629] (753-917)
  IPR000998 MAM domain [PS50060] (751-918)
  IPR000998 MAM domain [SM00137] (748-918)
  IPR000998 MAM domain [cd06263] (753-916)
  IPR003598 Immunoglobulin subtype 2 [SM00408] (51-115)
  IPR003598 Immunoglobulin subtype 2 [SM00408] (148-221)
  IPR003598 Immunoglobulin subtype 2 [SM00408] (253-315)
  IPR003598 Immunoglobulin subtype 2 [SM00408] (348-422)
  IPR003598 Immunoglobulin subtype 2 [SM00408] (454-521)
  IPR003598 Immunoglobulin subtype 2 [SM00408] (551-622)
  IPR003599 Immunoglobulin domain subtype [SM00409] (45-127)
  IPR003599 Immunoglobulin domain subtype [SM00409] (142-236)
  IPR003599 Immunoglobulin domain subtype [SM00409] (247-327)
  IPR003599 Immunoglobulin domain subtype [SM00409] (342-434)
  IPR003599 Immunoglobulin domain subtype [SM00409] (448-536)
  IPR003599 Immunoglobulin domain subtype [SM00409] (545-633)
  IPR003961 Fibronectin type III [PS50853] (643-743)
  IPR003961 Fibronectin type III [cd00063] (657-740)
  IPR007110 Immunoglobulin-like domain [PS50835] (24-123)
  IPR007110 Immunoglobulin-like domain [PS50835] (132-230)

GO terms:
  GO:0005576 extracellular region (C, TAS)
  GO:0005886 plasma membrane (C, TAS)
  GO:0005886 plasma membrane (C, IDA)
  GO:0005576 extracellular region (C, HDA)
  GO:0098982 GABA-ergic synapse (C, IDA)
  GO:0098982 GABA-ergic synapse (C, IMP)
  GO:1905606 regulation of presynapse assembly (P, IDA)
  GO:1905606 regulation of presynapse assembly (P, IMP)
  GO:0099179 regulation of synaptic membrane adhesion (P, IDA)
  GO:0099179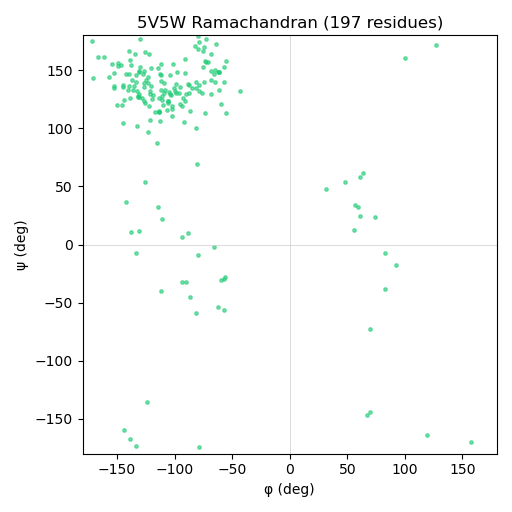 regulation of synaptic membrane adhesion (P, IMP)

Solvent-accessible surface area: 12224 Å² total; per-residue (Å²): 232,34,73,3,108,7,100,3,32,76,22,45,100,31,53,72,47,112,119,70,150,127,19,18,99,11,0,7,0,83,52,34,46,21,0,44,0,51,1,76,46,80,12,127,71,218,12,80,12,60,4,24,68,50,74,65,124,53,66,116,183,149,36,151,42,44,85,83,132,68,45,10,133,26,104,192,0,34,84,114,63,19,25,87,12,55,0,53,0,42,22,82,43,69,117,54,15,101,66,25,0,96,4,31,5,15,37,8,38,85,2,130,26,83,52,116,102,63,151,155,20,1,54,0,75,0,34,8,91,16,44,34,111,17,117,34,33,6,64,68,80,82,86,20,142,119,121,52,10,66,63,78,115,24,185,159,43,156,39,49,5,56,8,2,38,13,105,125,50,142,127,141,55,97,62,45,8,20,0,34,0,7,6,169,91,58,25,49,5,69,48,80,47,44,74,56,194,6,135

Nearest PDB structures (foldseek):
  5v5w-assembly1_A  TM=1.005E+00  e=5.669E-40  Homo sapiens
  5v5v-assembly3_I  TM=9.461E-01  e=7.844E-29  Homo sapiens
  5oj6-assembly1_B-2  TM=8.911E-01  e=6.451E-28  Gallus gallus
  5oj2-assembly2_B  TM=9.052E-01  e=1.126E-25  Gallus gallus
  4bfi-assembly1_B  TM=4.171E-01  e=7.573E-07  Mus musculus

Radius of gyration: 24.05 Å; Cα contacts (8 Å, |Δi|>4): 510; chains: 1; bounding box: 43×71×42 Å